Protein AF-A0A924R2Y6-F1 (afdb_monomer_lite)

pLDDT: mean 79.64, std 11.66, range [43.47, 94.12]

Structure (mmCIF, N/CA/C/O backbone):
data_AF-A0A924R2Y6-F1
#
_entry.id   AF-A0A924R2Y6-F1
#
loop_
_atom_site.group_PDB
_atom_site.id
_atom_site.type_symbol
_atom_site.label_atom_id
_atom_site.label_alt_id
_atom_site.label_comp_id
_atom_site.label_asym_id
_atom_site.label_entity_id
_atom_site.label_seq_id
_atom_site.pdbx_PDB_ins_code
_atom_site.Cartn_x
_atom_site.Cartn_y
_atom_site.Cartn_z
_atom_site.occupancy
_atom_site.B_iso_or_equiv
_atom_site.auth_seq_id
_atom_site.auth_comp_id
_atom_site.auth_asym_id
_atom_site.auth_atom_id
_atom_site.pdbx_PDB_model_num
ATOM 1 N N . MET A 1 1 ? -33.022 11.207 97.752 1.00 43.47 1 MET A N 1
ATOM 2 C CA . MET A 1 1 ? -32.346 11.084 96.438 1.00 43.47 1 MET A CA 1
ATOM 3 C C . MET A 1 1 ? -33.017 9.963 95.658 1.00 43.47 1 MET A C 1
ATOM 5 O O . MET A 1 1 ? -33.566 9.079 96.292 1.00 43.47 1 MET A O 1
ATOM 9 N N . VAL A 1 2 ? -32.933 10.002 94.328 1.00 44.88 2 VAL A N 1
ATOM 10 C CA . VAL A 1 2 ? -33.485 9.050 93.340 1.00 44.88 2 VAL A CA 1
ATOM 11 C C . VAL A 1 2 ? -34.836 9.473 92.759 1.00 44.88 2 VAL A C 1
ATOM 13 O O . VAL A 1 2 ? -35.902 9.000 93.131 1.00 44.88 2 VAL A O 1
ATOM 16 N N . GLY A 1 3 ? -34.751 10.376 91.785 1.00 50.66 3 GLY A N 1
ATOM 17 C CA . GLY A 1 3 ? -35.776 10.593 90.778 1.00 50.66 3 GLY A CA 1
ATOM 18 C C . GLY A 1 3 ? -35.193 10.341 89.387 1.00 50.66 3 GLY A C 1
ATOM 19 O O . GLY A 1 3 ? -34.009 10.573 89.158 1.00 50.66 3 GLY A O 1
ATOM 20 N N . ILE A 1 4 ? -36.079 9.948 88.468 1.00 53.94 4 ILE A N 1
ATOM 21 C CA . ILE A 1 4 ? -35.962 10.115 87.011 1.00 53.94 4 ILE A CA 1
ATOM 22 C C . ILE A 1 4 ? -35.043 9.105 86.299 1.00 53.94 4 ILE A C 1
ATOM 24 O O . ILE A 1 4 ? -33.856 9.346 86.106 1.00 53.94 4 ILE A O 1
ATOM 28 N N . ARG A 1 5 ? -35.617 7.999 85.788 1.00 54.28 5 ARG A N 1
ATOM 29 C CA . ARG A 1 5 ? -34.995 7.226 84.686 1.00 54.28 5 ARG A CA 1
ATOM 30 C C . ARG A 1 5 ? -35.925 6.347 83.831 1.00 54.28 5 ARG A C 1
ATOM 32 O O . ARG A 1 5 ? -35.430 5.475 83.130 1.00 54.28 5 ARG A O 1
ATOM 39 N N . HIS A 1 6 ? -37.246 6.563 83.819 1.00 55.38 6 HIS A N 1
ATOM 40 C CA . HIS A 1 6 ? -38.164 5.676 83.072 1.00 55.38 6 HIS A CA 1
ATOM 41 C C . HIS A 1 6 ? -38.641 6.206 81.697 1.00 55.38 6 HIS A C 1
ATOM 43 O O . HIS A 1 6 ? -39.367 5.508 80.994 1.00 55.38 6 HIS A O 1
ATOM 49 N N . TRP A 1 7 ? -38.274 7.426 81.282 1.00 50.88 7 TRP A N 1
ATOM 50 C CA . TRP A 1 7 ? -38.825 8.058 80.064 1.00 50.88 7 TRP A CA 1
ATOM 51 C C . TRP A 1 7 ? -38.076 7.739 78.753 1.00 50.88 7 TRP A C 1
ATOM 53 O O . TRP A 1 7 ? -38.607 7.994 77.672 1.00 50.88 7 TRP A O 1
ATOM 63 N N . SER A 1 8 ? -36.880 7.137 78.803 1.00 61.09 8 SER A N 1
ATOM 64 C CA . SER A 1 8 ? -36.081 6.865 77.589 1.00 61.09 8 SER A CA 1
ATOM 65 C C . SER A 1 8 ? -36.663 5.774 76.681 1.00 61.09 8 SER A C 1
ATOM 67 O O . SER A 1 8 ? -36.486 5.831 75.463 1.00 61.09 8 SER A O 1
ATOM 69 N N . SER A 1 9 ? -37.383 4.798 77.235 1.00 59.91 9 SER A N 1
ATOM 70 C CA . SER A 1 9 ? -37.824 3.608 76.493 1.00 59.91 9 SER A CA 1
ATOM 71 C C . SER A 1 9 ? -38.923 3.926 75.476 1.00 59.91 9 SER A C 1
ATOM 73 O O . SER A 1 9 ? -38.880 3.463 74.338 1.00 59.91 9 SER A O 1
ATOM 75 N N . ALA A 1 10 ? -39.880 4.780 75.846 1.00 63.06 10 ALA A N 1
ATOM 76 C CA . ALA A 1 10 ? -41.007 5.126 74.981 1.00 63.06 10 ALA A CA 1
ATOM 77 C C . ALA A 1 10 ? -40.572 5.948 73.754 1.00 63.06 10 ALA A C 1
ATOM 79 O O . ALA A 1 10 ? -41.072 5.742 72.646 1.00 63.06 10 ALA A O 1
ATOM 80 N N . VAL A 1 11 ? -39.600 6.850 73.925 1.00 72.94 11 VAL A N 1
ATOM 81 C CA . VAL A 1 11 ? -39.064 7.679 72.832 1.00 72.94 11 VAL A CA 1
ATOM 82 C C . VAL A 1 11 ? -38.223 6.843 71.867 1.00 72.94 11 VAL A C 1
ATOM 84 O O . VAL A 1 11 ? -38.345 7.013 70.651 1.00 72.94 11 VAL A O 1
ATOM 87 N N . ALA A 1 12 ? -37.414 5.916 72.389 1.00 72.44 12 ALA A N 1
ATOM 88 C CA . ALA A 1 12 ? -36.623 4.997 71.577 1.00 72.44 12 ALA A CA 1
ATOM 89 C C . ALA A 1 12 ? -37.523 4.101 70.709 1.00 72.44 12 ALA A C 1
ATOM 91 O O . ALA A 1 12 ? -37.349 4.057 69.493 1.00 72.44 12 ALA A O 1
ATOM 92 N N . ILE A 1 13 ? -38.559 3.493 71.298 1.00 70.62 13 ILE A N 1
ATOM 93 C CA . ILE A 1 13 ? -39.517 2.636 70.580 1.00 70.62 13 ILE A CA 1
ATOM 94 C C . ILE A 1 13 ? -40.246 3.418 69.475 1.00 70.62 13 ILE A C 1
ATOM 96 O O . ILE A 1 13 ? -40.354 2.951 68.340 1.00 70.62 13 ILE A O 1
ATOM 100 N N . ARG A 1 14 ? -40.690 4.649 69.763 1.00 79.00 14 ARG A N 1
ATOM 101 C CA . ARG A 1 14 ? -41.403 5.494 68.789 1.00 79.00 14 ARG A CA 1
ATOM 102 C C . ARG A 1 14 ? -40.519 5.947 67.623 1.00 79.00 14 ARG A C 1
ATOM 104 O O . ARG A 1 14 ? -41.043 6.220 66.545 1.00 79.00 14 ARG A O 1
ATOM 111 N N . ARG A 1 15 ? -39.199 6.054 67.819 1.00 81.38 15 ARG A N 1
ATOM 112 C CA . ARG A 1 15 ? -38.238 6.323 66.732 1.00 81.38 15 ARG A CA 1
ATOM 113 C C . ARG A 1 15 ? -38.029 5.094 65.856 1.00 81.38 15 ARG A C 1
ATOM 115 O O . ARG A 1 15 ? -38.046 5.232 64.637 1.00 81.38 15 ARG A O 1
ATOM 122 N N . THR A 1 16 ? -37.884 3.915 66.455 1.00 75.19 16 THR A N 1
ATOM 123 C CA . THR A 1 16 ? -37.682 2.663 65.712 1.00 75.19 16 THR A CA 1
ATOM 124 C C . THR A 1 16 ? -38.907 2.301 64.875 1.00 75.19 16 THR A C 1
ATOM 126 O O . THR A 1 16 ? -38.767 1.936 63.714 1.00 75.19 16 THR A O 1
ATOM 129 N N . LEU A 1 17 ? -40.115 2.488 65.415 1.00 80.56 17 LEU A N 1
ATOM 130 C CA . LEU A 1 17 ? -41.357 2.261 64.670 1.00 80.56 17 LEU A CA 1
ATOM 131 C C . LEU A 1 17 ? -41.504 3.207 63.479 1.00 80.56 17 LEU A C 1
ATOM 133 O O . LEU A 1 17 ? -41.865 2.756 62.398 1.00 80.56 17 LEU A O 1
ATOM 137 N N . ARG A 1 18 ? -41.181 4.496 63.655 1.00 82.31 18 ARG A N 1
ATOM 138 C CA . ARG A 1 18 ? -41.204 5.466 62.551 1.00 82.31 18 ARG A CA 1
ATOM 139 C C . ARG A 1 18 ? -40.228 5.077 61.446 1.00 82.31 18 ARG A C 1
ATOM 141 O O . ARG A 1 18 ? -40.637 4.956 60.303 1.00 82.31 18 ARG A O 1
ATOM 148 N N . ARG A 1 19 ? -38.984 4.755 61.814 1.00 79.69 19 ARG A N 1
ATOM 149 C CA . ARG A 1 19 ? -37.959 4.296 60.868 1.00 79.69 19 ARG A CA 1
ATOM 150 C C . ARG A 1 19 ? -38.393 3.032 60.114 1.00 79.69 19 ARG A C 1
ATOM 152 O O . ARG A 1 19 ? -38.198 2.947 58.910 1.00 79.69 19 ARG A O 1
ATOM 159 N N . ASN A 1 20 ? -39.010 2.070 60.801 1.00 77.00 20 ASN A N 1
ATOM 160 C CA . ASN A 1 20 ? -39.521 0.858 60.159 1.00 77.00 20 ASN A CA 1
ATOM 161 C C . ASN A 1 20 ? -40.708 1.150 59.230 1.00 77.00 20 ASN A C 1
ATOM 163 O O . ASN A 1 20 ? -40.810 0.538 58.171 1.00 77.00 20 ASN A O 1
ATOM 167 N N . GLN A 1 21 ? -41.587 2.088 59.590 1.00 80.62 21 GLN A N 1
ATOM 168 C CA . GLN A 1 21 ? -42.665 2.522 58.702 1.00 80.62 21 GLN A CA 1
ATOM 169 C C . GLN A 1 21 ? -42.126 3.223 57.460 1.00 80.62 21 GLN A C 1
ATOM 171 O O . GLN A 1 21 ? -42.615 2.938 56.375 1.00 80.62 21 GLN A O 1
ATOM 176 N N . ASP A 1 22 ? -41.095 4.055 57.590 1.00 79.00 22 ASP A N 1
ATOM 177 C CA . ASP A 1 22 ? -40.460 4.711 56.445 1.00 79.00 22 ASP A CA 1
ATOM 178 C C . ASP A 1 22 ? -39.856 3.678 55.480 1.00 79.00 22 ASP A C 1
ATOM 180 O O . ASP A 1 22 ? -40.083 3.758 54.276 1.00 79.00 22 ASP A O 1
ATOM 184 N N . ILE A 1 23 ? -39.196 2.638 56.006 1.00 73.12 23 ILE A N 1
ATOM 185 C CA . ILE A 1 23 ? -38.656 1.529 55.200 1.00 73.12 23 ILE A CA 1
ATOM 186 C C . ILE A 1 23 ? -39.777 0.768 54.481 1.00 73.12 23 ILE A C 1
ATOM 188 O O . ILE A 1 23 ? -39.679 0.492 53.287 1.00 73.12 23 ILE A O 1
ATOM 192 N N . LEU A 1 24 ? -40.866 0.439 55.177 1.00 75.44 24 LEU A N 1
ATOM 193 C CA 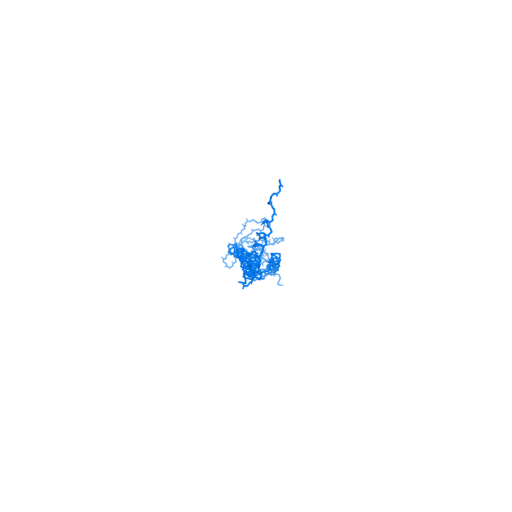. LEU A 1 24 ? -41.999 -0.267 54.571 1.00 75.44 24 LEU A CA 1
ATOM 194 C C . LEU A 1 24 ? -42.738 0.597 53.549 1.00 75.44 24 LEU A C 1
ATOM 196 O O . LEU A 1 24 ? -43.223 0.075 52.546 1.00 75.44 24 LEU A O 1
ATOM 200 N N . LEU A 1 25 ? -42.819 1.906 53.786 1.00 74.81 25 LEU A N 1
ATOM 201 C CA . LEU A 1 25 ? -43.373 2.856 52.835 1.00 74.81 25 LEU A CA 1
ATOM 202 C C . LEU A 1 25 ? -42.478 2.970 51.607 1.00 74.81 25 LEU A C 1
ATOM 204 O O . LEU A 1 25 ? -43.026 2.993 50.516 1.00 74.81 25 LEU A O 1
ATOM 208 N N . ASP A 1 26 ? -41.154 2.974 51.747 1.00 73.44 26 ASP A N 1
ATOM 209 C CA . ASP A 1 26 ? -40.217 3.009 50.618 1.00 73.44 26 ASP A CA 1
ATOM 210 C C . ASP A 1 26 ? -40.238 1.711 49.794 1.00 73.44 26 ASP A C 1
ATOM 212 O O . ASP A 1 26 ? -40.249 1.769 48.562 1.00 73.44 26 ASP A O 1
ATOM 216 N N . VAL A 1 27 ? -40.362 0.551 50.449 1.00 71.06 27 VAL A N 1
ATOM 217 C CA . VAL A 1 27 ? -40.569 -0.749 49.782 1.00 71.06 27 VAL A CA 1
ATOM 218 C C . VAL A 1 27 ? -41.935 -0.798 49.086 1.00 71.06 27 VAL A C 1
ATOM 220 O O . VAL A 1 27 ? -42.019 -1.201 47.927 1.00 71.06 27 VAL A O 1
ATOM 223 N N . ARG A 1 28 ? -43.009 -0.323 49.736 1.00 76.62 28 ARG A N 1
ATOM 224 C CA . ARG A 1 28 ? -44.358 -0.230 49.140 1.00 76.62 28 ARG A CA 1
ATOM 225 C C . ARG A 1 28 ? -44.424 0.782 47.994 1.00 76.62 28 ARG A C 1
ATOM 227 O O . ARG A 1 28 ? -45.213 0.598 47.074 1.00 76.62 28 ARG A O 1
ATOM 234 N N . ARG A 1 29 ? -43.604 1.834 48.033 1.00 77.44 29 ARG A N 1
ATOM 235 C CA . ARG A 1 29 ? -43.467 2.836 46.963 1.00 77.44 29 ARG A CA 1
ATOM 236 C C . ARG A 1 29 ? -42.558 2.354 45.826 1.00 77.44 29 ARG A C 1
ATOM 238 O O . ARG A 1 29 ? -42.350 3.101 44.879 1.00 77.44 29 ARG A O 1
ATOM 245 N N . GLY A 1 30 ? -42.015 1.135 45.920 1.00 68.44 30 GLY A N 1
ATOM 246 C CA . GLY A 1 30 ? -41.171 0.522 44.894 1.00 68.44 30 GLY A CA 1
ATOM 247 C C . GLY A 1 30 ? -39.805 1.184 44.712 1.00 68.44 30 GLY A C 1
ATOM 248 O O . GLY A 1 30 ? -39.106 0.826 43.770 1.00 68.44 30 GLY A O 1
ATOM 249 N N . ARG A 1 31 ? -39.411 2.112 45.602 1.00 71.56 31 ARG A N 1
ATOM 250 C CA . ARG A 1 31 ? -38.226 2.976 45.450 1.00 71.56 31 ARG A CA 1
ATOM 251 C C . ARG A 1 31 ? -36.944 2.173 45.215 1.00 71.56 31 ARG A C 1
ATOM 253 O O . ARG A 1 31 ? -36.168 2.507 44.334 1.00 71.56 31 ARG A O 1
ATOM 260 N N . THR A 1 32 ? -36.780 1.054 45.917 1.00 67.31 32 THR A N 1
ATOM 261 C CA . THR A 1 32 ? -35.605 0.184 45.773 1.00 67.31 32 THR A CA 1
ATOM 262 C C . THR A 1 32 ? -35.496 -0.463 44.390 1.00 67.31 32 THR A C 1
ATOM 264 O O . THR A 1 32 ? -34.392 -0.658 43.888 1.00 67.31 32 THR A O 1
ATOM 267 N N . ASN A 1 33 ? -36.619 -0.782 43.741 1.00 71.38 33 ASN A N 1
ATOM 268 C CA . ASN A 1 33 ? -36.620 -1.379 42.405 1.00 71.38 33 ASN A CA 1
ATOM 269 C C . ASN A 1 33 ? -36.301 -0.319 41.336 1.00 71.38 33 ASN A C 1
ATOM 271 O O . ASN A 1 33 ? -35.532 -0.580 40.414 1.00 71.38 33 ASN A O 1
ATOM 275 N N . THR A 1 34 ? -36.815 0.904 41.508 1.00 74.44 34 THR A N 1
ATOM 276 C CA . THR A 1 34 ? -36.515 2.044 40.631 1.00 74.44 34 THR A CA 1
ATOM 277 C C . THR A 1 34 ? -35.047 2.454 40.699 1.00 74.44 34 THR A C 1
ATOM 279 O O . THR A 1 34 ? -34.448 2.662 39.649 1.00 74.44 34 THR A O 1
ATOM 282 N N . ASP A 1 35 ? -34.454 2.492 41.898 1.00 78.88 35 ASP A N 1
ATOM 283 C CA . ASP A 1 35 ? -33.032 2.817 42.093 1.00 78.88 35 ASP A CA 1
ATOM 284 C C . ASP A 1 35 ? -32.125 1.756 41.451 1.00 78.88 35 ASP A C 1
ATOM 286 O O . ASP A 1 35 ? -31.114 2.057 40.820 1.00 78.88 35 ASP A O 1
ATOM 290 N N . THR A 1 36 ? -32.507 0.481 41.559 1.00 81.31 36 THR A N 1
ATOM 291 C CA . THR A 1 36 ? -31.738 -0.604 40.939 1.00 81.31 36 THR A CA 1
ATOM 292 C C . THR A 1 36 ? -31.822 -0.529 39.412 1.00 81.31 36 THR A C 1
ATOM 294 O O . THR A 1 36 ? -30.818 -0.720 38.727 1.00 81.31 36 THR A O 1
ATOM 297 N N . GLN A 1 37 ? -32.998 -0.213 38.859 1.00 84.50 37 GLN A N 1
ATOM 298 C CA . GLN A 1 37 ? -33.164 -0.028 37.417 1.00 84.50 37 GLN A CA 1
ATOM 299 C C . GLN A 1 37 ? -32.466 1.226 36.890 1.00 84.50 37 GLN A C 1
ATOM 301 O O . GLN A 1 37 ? -31.878 1.161 35.812 1.00 84.50 37 GLN A O 1
ATOM 306 N N . SER A 1 38 ? -32.483 2.341 37.626 1.00 84.31 38 SER A N 1
ATOM 307 C CA . SER A 1 38 ? -31.767 3.553 37.217 1.00 84.31 38 SER A CA 1
ATOM 308 C C . SER A 1 38 ? -30.267 3.290 37.150 1.00 84.31 38 SER A C 1
ATOM 310 O O . SER A 1 38 ? -29.662 3.556 36.121 1.00 84.31 38 SER A O 1
ATOM 312 N N . ILE A 1 39 ? -29.697 2.623 38.159 1.00 86.12 39 ILE A N 1
ATOM 313 C CA . ILE A 1 39 ? -28.275 2.249 38.170 1.00 86.12 39 ILE A CA 1
ATOM 314 C C . ILE A 1 39 ? -27.927 1.336 36.983 1.00 86.12 39 ILE A C 1
ATOM 316 O O . ILE A 1 39 ? -26.894 1.521 36.342 1.00 86.12 39 ILE A O 1
ATOM 320 N N . GLN A 1 40 ? -28.780 0.359 36.658 1.00 89.50 40 GLN A N 1
ATOM 321 C CA . GLN A 1 40 ? -28.578 -0.515 35.494 1.00 89.50 40 GLN A CA 1
ATOM 322 C C . GLN A 1 40 ? -28.652 0.254 34.168 1.00 89.50 40 GLN A C 1
ATOM 324 O O . GLN A 1 40 ? -27.862 -0.011 33.260 1.00 89.50 40 GLN A O 1
ATOM 329 N N . ASN A 1 41 ? -29.578 1.206 34.051 1.00 91.75 41 ASN A N 1
ATOM 330 C CA . ASN A 1 41 ? -29.721 2.046 32.865 1.00 91.75 41 ASN A CA 1
ATOM 331 C C . ASN A 1 41 ? -28.527 2.994 32.705 1.00 91.75 41 ASN A C 1
ATOM 333 O O . ASN A 1 41 ? -2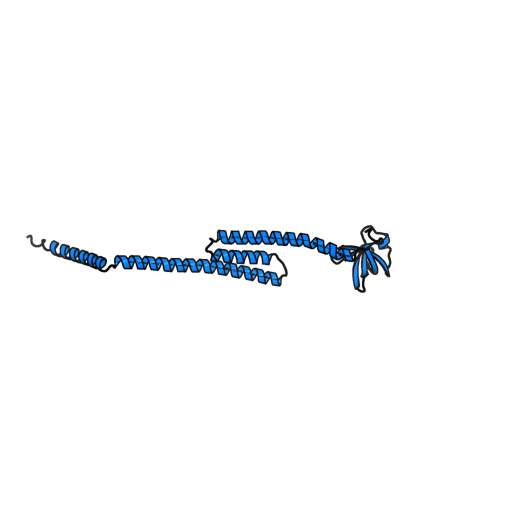8.004 3.112 31.599 1.00 91.75 41 ASN A O 1
ATOM 337 N N . ASP A 1 42 ? -28.051 3.583 33.801 1.00 91.69 42 ASP A N 1
ATOM 338 C CA . ASP A 1 42 ? -26.880 4.461 33.829 1.00 91.69 42 ASP A CA 1
ATOM 339 C C . ASP A 1 42 ? -25.609 3.691 33.451 1.00 91.69 42 ASP A C 1
ATOM 341 O O . ASP A 1 42 ? -24.822 4.147 32.622 1.00 91.69 42 ASP A O 1
ATOM 345 N N . LEU A 1 43 ? -25.436 2.477 33.990 1.00 91.69 43 LEU A N 1
ATOM 346 C CA . LEU A 1 43 ? -24.343 1.576 33.618 1.00 91.69 43 LEU A CA 1
ATOM 347 C C . LEU A 1 43 ? -24.403 1.206 32.138 1.00 91.69 43 LEU A C 1
ATOM 349 O O . LEU A 1 43 ? -23.395 1.322 31.450 1.00 91.69 43 LEU A O 1
ATOM 353 N N . LYS A 1 44 ? -25.566 0.791 31.621 1.00 88.69 44 LYS A N 1
ATOM 354 C CA . LYS A 1 44 ? -25.719 0.443 30.201 1.00 88.69 44 LYS A CA 1
ATOM 355 C C . LYS A 1 44 ? -25.463 1.628 29.277 1.00 88.69 44 LYS A C 1
ATOM 357 O O . LYS A 1 44 ? -24.797 1.439 28.260 1.00 88.69 44 LYS A O 1
ATOM 362 N N . MET A 1 45 ? -25.974 2.816 29.606 1.00 89.50 45 MET A N 1
ATOM 363 C CA . MET A 1 45 ? -25.745 4.031 28.816 1.00 89.50 45 MET A CA 1
ATOM 364 C C . MET A 1 45 ? -24.272 4.432 28.834 1.00 89.50 45 MET A C 1
ATOM 366 O O . MET A 1 45 ? -23.711 4.688 27.773 1.00 89.50 45 MET A O 1
ATOM 370 N N . ASN A 1 46 ? -23.628 4.410 30.003 1.00 94.12 46 ASN A N 1
ATOM 371 C CA . ASN A 1 46 ? -22.209 4.731 30.124 1.00 94.12 46 ASN A CA 1
ATOM 372 C C . ASN A 1 46 ? -21.329 3.697 29.400 1.00 94.12 46 ASN A C 1
ATOM 374 O O . ASN A 1 46 ? -20.481 4.073 28.599 1.00 94.12 46 ASN A O 1
ATOM 378 N N . LEU A 1 47 ? -21.556 2.392 29.607 1.00 90.81 47 LEU A N 1
ATOM 379 C CA . LEU A 1 47 ? -20.805 1.349 28.899 1.00 90.81 47 LEU A CA 1
ATOM 380 C C . LEU A 1 47 ? -21.028 1.416 27.387 1.00 90.81 47 LEU A C 1
ATOM 382 O O . LEU A 1 47 ? -20.061 1.306 26.645 1.00 90.81 47 LEU A O 1
ATOM 386 N N . SER A 1 48 ? -22.267 1.619 26.926 1.00 90.44 48 SER A N 1
ATOM 387 C CA . SER A 1 48 ? -22.538 1.746 25.488 1.00 90.44 48 SER A CA 1
ATOM 388 C C . SER A 1 48 ? -21.846 2.974 24.910 1.00 90.44 48 SER A C 1
ATOM 390 O O . SER A 1 48 ? -21.205 2.855 23.878 1.00 90.44 48 SER A O 1
ATOM 392 N N . GLY A 1 49 ? -21.907 4.127 25.584 1.00 89.12 49 GLY A N 1
ATOM 393 C CA . GLY A 1 49 ? -21.201 5.333 25.149 1.00 89.12 49 GLY A CA 1
ATOM 394 C C . GLY A 1 49 ? -19.697 5.098 25.023 1.00 89.12 49 GLY A C 1
ATOM 395 O O . GLY A 1 49 ? -19.128 5.334 23.963 1.00 89.12 49 GLY A O 1
ATOM 396 N N . ARG A 1 50 ? -19.078 4.520 26.057 1.00 89.44 50 ARG A N 1
ATOM 397 C CA . ARG A 1 50 ? -17.638 4.231 26.064 1.00 89.44 50 ARG A CA 1
ATOM 398 C C . ARG A 1 50 ? -17.219 3.221 24.995 1.00 89.44 50 ARG A C 1
ATOM 400 O O . ARG A 1 50 ? -16.224 3.443 24.319 1.00 89.44 50 ARG A O 1
ATOM 407 N N . ILE A 1 51 ? -17.979 2.140 24.810 1.00 86.88 51 ILE A N 1
ATOM 408 C CA . ILE A 1 51 ? -17.680 1.119 23.792 1.00 86.88 51 ILE A CA 1
ATOM 409 C C . ILE A 1 51 ? -17.843 1.698 22.381 1.00 86.88 51 ILE A C 1
ATOM 411 O O . ILE A 1 51 ? -17.017 1.441 21.508 1.00 86.88 51 ILE A O 1
ATOM 415 N N . LEU A 1 52 ? -18.892 2.492 22.148 1.00 85.31 52 LEU A N 1
ATOM 416 C CA . LEU A 1 52 ? -19.125 3.127 20.851 1.00 85.31 52 LEU A CA 1
ATOM 417 C C . LEU A 1 52 ? -18.055 4.178 20.532 1.00 85.31 52 LEU A C 1
ATOM 419 O O . LEU A 1 52 ? -17.638 4.277 19.381 1.00 85.31 52 LEU A O 1
ATOM 423 N N . GLU A 1 53 ? -17.586 4.930 21.531 1.00 87.56 53 GLU A N 1
ATOM 424 C CA . GLU A 1 53 ? -16.463 5.858 21.376 1.00 87.56 53 GLU A CA 1
ATOM 425 C C . GLU A 1 53 ? -15.163 5.128 21.024 1.00 87.56 53 GLU A C 1
ATOM 427 O O . GLU A 1 53 ? -14.507 5.522 20.061 1.00 87.56 53 GLU A O 1
ATOM 432 N N . GLU A 1 54 ? -14.811 4.053 21.737 1.00 84.94 54 GLU A N 1
ATOM 433 C CA . GLU A 1 54 ? -13.596 3.267 21.463 1.00 84.94 54 GLU A CA 1
ATOM 434 C C . GLU A 1 54 ? -13.603 2.682 20.042 1.00 84.94 54 GLU A C 1
ATOM 436 O O . GLU A 1 54 ? -12.655 2.888 19.283 1.00 84.94 54 GLU A O 1
ATOM 441 N N . ILE A 1 55 ? -14.709 2.049 19.631 1.00 85.12 55 ILE A N 1
ATOM 442 C CA . ILE A 1 55 ? -14.858 1.501 18.272 1.00 85.12 55 ILE A CA 1
ATOM 443 C C . ILE A 1 55 ? -14.738 2.608 17.216 1.00 85.12 55 ILE A C 1
ATOM 445 O O . ILE A 1 55 ? -14.100 2.423 16.176 1.00 85.12 55 ILE A O 1
ATOM 449 N N . MET A 1 56 ? -15.354 3.766 17.471 1.00 84.56 56 MET A N 1
ATOM 450 C CA . MET A 1 56 ? -15.346 4.883 16.533 1.00 84.56 56 MET A CA 1
ATOM 451 C C . MET A 1 56 ? -13.954 5.511 16.396 1.00 84.56 56 MET A C 1
ATOM 453 O O . MET A 1 56 ? -13.564 5.845 15.279 1.00 84.56 56 MET A O 1
ATOM 457 N N . GLN A 1 57 ? -13.182 5.631 17.479 1.00 88.50 57 GLN A N 1
ATOM 458 C CA . GLN A 1 57 ? -11.802 6.125 17.423 1.00 88.50 57 GLN A CA 1
ATOM 459 C C . GLN A 1 57 ? -10.896 5.182 16.620 1.00 88.50 57 GLN A C 1
ATOM 461 O O . GLN A 1 57 ? -10.236 5.631 15.681 1.00 88.50 57 GLN A O 1
ATOM 466 N N . ASP A 1 58 ? -10.919 3.882 16.922 1.00 86.44 58 ASP A N 1
ATOM 467 C CA . ASP A 1 58 ? -10.087 2.887 16.234 1.00 86.44 58 ASP A CA 1
ATOM 468 C C . ASP A 1 58 ? -10.394 2.843 14.729 1.00 86.44 58 ASP A C 1
ATOM 470 O O . ASP A 1 58 ? -9.489 2.906 13.891 1.00 86.44 58 ASP A O 1
ATOM 474 N N . TYR A 1 59 ? -11.682 2.805 14.365 1.00 89.56 59 TYR A N 1
ATOM 475 C CA . TYR A 1 59 ? -12.122 2.827 12.968 1.00 89.56 59 TYR A CA 1
ATOM 476 C C . TYR A 1 59 ? -11.629 4.074 12.220 1.00 89.56 59 TYR A C 1
ATOM 478 O O . TYR A 1 59 ? -11.135 3.968 11.091 1.00 89.56 59 TYR A O 1
ATOM 486 N N . LEU A 1 60 ? -11.753 5.258 12.832 1.00 89.56 60 LEU A N 1
ATOM 487 C CA . LEU A 1 60 ? -11.343 6.519 12.214 1.00 89.56 60 LEU A CA 1
ATOM 488 C C . LEU A 1 60 ? -9.829 6.580 12.002 1.00 89.56 60 LEU A C 1
ATOM 490 O O . LEU A 1 60 ? -9.388 7.043 10.946 1.00 89.56 60 LEU A O 1
ATOM 494 N N . VAL A 1 61 ? -9.040 6.085 12.960 1.00 91.00 61 VAL A N 1
ATOM 495 C CA . VAL A 1 61 ? -7.576 6.022 12.850 1.00 91.00 61 VAL A CA 1
ATOM 496 C C . VAL A 1 61 ? -7.166 5.126 11.686 1.00 91.00 61 VAL A C 1
ATOM 498 O O . VAL A 1 61 ? -6.424 5.568 10.806 1.00 91.00 61 VAL A O 1
ATOM 501 N N . TRP A 1 62 ? -7.691 3.901 11.630 1.00 89.81 62 TRP A N 1
ATOM 502 C CA . TRP A 1 62 ? -7.364 2.953 10.564 1.00 89.81 62 TRP A CA 1
ATOM 503 C C . TRP A 1 62 ? -7.811 3.438 9.184 1.00 89.81 62 TRP A C 1
ATOM 505 O O . TRP A 1 62 ? -7.054 3.336 8.218 1.00 89.81 62 TRP A O 1
ATOM 515 N N . THR A 1 63 ? -9.004 4.027 9.090 1.00 87.69 63 THR A N 1
ATOM 516 C CA . THR A 1 63 ? -9.530 4.569 7.829 1.00 87.69 63 THR A CA 1
ATOM 517 C C . THR A 1 63 ? -8.689 5.745 7.336 1.00 87.69 63 THR A C 1
ATOM 519 O O . THR A 1 63 ? -8.305 5.787 6.167 1.00 87.69 63 THR A O 1
ATOM 522 N N . SER A 1 64 ? -8.348 6.678 8.231 1.00 91.06 64 SER A N 1
ATOM 523 C CA . SER A 1 64 ? -7.518 7.842 7.896 1.00 91.06 64 SER A CA 1
ATOM 524 C C . SER A 1 64 ? -6.114 7.423 7.466 1.00 91.06 64 SER A C 1
ATOM 526 O O . SER A 1 64 ? -5.604 7.924 6.465 1.00 91.06 64 SER A O 1
ATOM 528 N N . LEU A 1 65 ? -5.513 6.463 8.177 1.00 91.88 65 LEU A N 1
ATOM 529 C CA . LEU A 1 65 ? -4.214 5.894 7.827 1.00 91.88 65 LEU A CA 1
ATOM 530 C C . LEU A 1 65 ? -4.255 5.206 6.455 1.00 91.88 65 LEU A C 1
ATOM 532 O O . LEU A 1 65 ? -3.367 5.430 5.633 1.00 91.88 65 LEU A O 1
ATOM 536 N N . GLY A 1 66 ? -5.301 4.420 6.185 1.00 89.44 66 GLY A N 1
ATOM 537 C CA . GLY A 1 66 ? -5.500 3.747 4.904 1.00 89.44 66 GLY A CA 1
ATOM 538 C C . GLY A 1 66 ? -5.572 4.723 3.732 1.00 89.44 66 GLY A C 1
ATOM 539 O O . GLY A 1 66 ? -4.820 4.580 2.767 1.00 89.44 66 GLY A O 1
ATOM 540 N N . PHE A 1 67 ? -6.407 5.761 3.832 1.00 89.56 67 PHE A N 1
ATOM 541 C CA . PHE A 1 67 ? -6.501 6.786 2.788 1.00 89.56 67 PHE A CA 1
ATOM 542 C C . PHE A 1 67 ? -5.217 7.602 2.636 1.00 89.56 67 PHE A C 1
ATOM 544 O O . PHE A 1 67 ? -4.813 7.870 1.507 1.00 89.56 67 PHE A O 1
ATOM 551 N N . ALA A 1 68 ? -4.551 7.965 3.735 1.00 89.62 68 ALA A N 1
ATOM 552 C CA . ALA A 1 68 ? -3.282 8.684 3.672 1.00 89.62 68 ALA A CA 1
ATOM 553 C C . ALA A 1 68 ? -2.222 7.883 2.899 1.00 89.62 68 ALA A C 1
ATOM 555 O O . ALA A 1 68 ? -1.573 8.430 2.010 1.00 89.62 68 ALA A O 1
ATOM 556 N N . LEU A 1 69 ? -2.096 6.581 3.175 1.00 87.50 69 LEU A N 1
ATOM 557 C CA . LEU A 1 69 ? -1.166 5.696 2.470 1.00 87.50 69 LEU A CA 1
ATOM 558 C C . LEU A 1 69 ? -1.497 5.571 0.979 1.00 87.50 69 LEU A C 1
ATOM 560 O O . LEU A 1 69 ? -0.592 5.632 0.151 1.00 87.50 69 LEU A O 1
ATOM 564 N N . VAL A 1 70 ? -2.783 5.461 0.631 1.00 83.56 70 VAL A N 1
ATOM 565 C CA . VAL A 1 70 ? -3.230 5.425 -0.771 1.00 83.56 70 VAL A CA 1
ATOM 566 C C . VAL A 1 70 ? -2.918 6.739 -1.490 1.00 83.56 70 VAL A C 1
ATOM 568 O O . VAL A 1 70 ? -2.422 6.713 -2.610 1.00 83.56 70 VAL A O 1
ATOM 571 N N . ILE A 1 71 ? -3.162 7.893 -0.865 1.00 85.38 71 ILE A N 1
ATOM 572 C CA . ILE A 1 71 ? -2.865 9.200 -1.472 1.00 85.38 71 ILE A CA 1
ATOM 573 C C . ILE A 1 71 ? -1.358 9.364 -1.690 1.00 85.38 71 ILE A C 1
ATOM 575 O O . ILE A 1 71 ? -0.947 9.766 -2.777 1.00 85.38 71 ILE A O 1
ATOM 579 N N . ILE A 1 72 ? -0.543 9.031 -0.683 1.00 86.12 72 ILE A N 1
ATOM 580 C CA . ILE A 1 72 ? 0.922 9.101 -0.786 1.00 86.12 72 ILE A CA 1
ATOM 581 C C . ILE A 1 72 ? 1.406 8.221 -1.939 1.00 86.12 72 ILE A C 1
ATOM 583 O O . ILE A 1 72 ? 2.224 8.669 -2.738 1.00 86.12 72 ILE A O 1
ATOM 587 N N . GLU A 1 73 ? 0.851 7.017 -2.074 1.00 85.38 73 GLU A N 1
ATOM 588 C CA . GLU A 1 73 ? 1.183 6.123 -3.178 1.00 85.38 73 GLU A CA 1
ATOM 589 C C . GLU A 1 73 ? 0.880 6.732 -4.550 1.00 85.38 73 GLU A C 1
ATOM 591 O O . GLU A 1 73 ? 1.708 6.684 -5.460 1.00 85.38 73 GLU A O 1
ATOM 596 N N . LEU A 1 74 ? -0.308 7.321 -4.711 1.00 81.19 74 LEU A N 1
ATOM 597 C CA . LEU A 1 74 ? -0.716 7.930 -5.977 1.00 81.19 74 LEU A CA 1
ATOM 598 C C . LEU A 1 74 ? 0.195 9.103 -6.370 1.00 81.19 74 LEU A C 1
ATOM 600 O O . LEU A 1 74 ? 0.332 9.393 -7.557 1.00 81.19 74 LEU A O 1
ATOM 604 N N . MET A 1 75 ? 0.843 9.753 -5.398 1.00 84.25 75 MET A N 1
ATOM 605 C CA . MET A 1 75 ? 1.837 10.798 -5.649 1.00 84.25 75 MET A CA 1
ATOM 606 C C . MET A 1 75 ? 3.213 10.239 -6.036 1.00 84.25 75 MET A C 1
ATOM 608 O O . MET A 1 75 ? 3.924 10.882 -6.808 1.00 84.25 75 MET A O 1
ATOM 612 N N . THR A 1 76 ? 3.610 9.076 -5.509 1.00 77.44 76 THR A N 1
ATOM 613 C CA . THR A 1 76 ? 4.931 8.471 -5.760 1.00 77.44 76 THR A CA 1
ATOM 614 C C . THR A 1 76 ? 4.952 7.502 -6.942 1.00 77.44 76 THR A C 1
ATOM 616 O O . THR A 1 76 ? 6.025 7.236 -7.482 1.00 77.44 76 THR A O 1
ATOM 619 N N . GLY A 1 77 ? 3.794 6.980 -7.361 1.00 70.44 77 GLY A N 1
ATOM 620 C CA . GLY A 1 77 ? 3.675 6.016 -8.459 1.00 70.44 77 GLY A CA 1
ATOM 621 C C . GLY A 1 77 ? 4.209 4.619 -8.120 1.00 70.44 77 GLY A C 1
ATOM 622 O O . GLY A 1 77 ? 4.535 3.847 -9.022 1.00 70.44 77 GLY A O 1
ATOM 623 N N . THR A 1 78 ? 4.343 4.297 -6.832 1.00 73.75 78 THR A N 1
ATOM 624 C CA . THR A 1 78 ? 4.755 2.969 -6.349 1.00 73.75 78 THR A CA 1
ATOM 625 C C . THR A 1 78 ? 3.535 2.056 -6.117 1.00 73.75 78 THR A C 1
ATOM 627 O O . THR A 1 78 ? 2.409 2.486 -6.341 1.00 73.75 78 THR A O 1
ATOM 630 N N . PHE A 1 79 ? 3.732 0.776 -5.753 1.00 77.06 79 PHE A N 1
ATOM 631 C CA . PHE A 1 79 ? 2.634 -0.182 -5.457 1.00 77.06 79 PHE A CA 1
ATOM 632 C C . PHE A 1 79 ? 2.689 -0.813 -4.046 1.00 77.06 79 PHE A C 1
ATOM 634 O O . PHE A 1 79 ? 1.860 -1.656 -3.695 1.00 77.06 79 PHE A O 1
ATOM 641 N N . TYR A 1 80 ? 3.668 -0.425 -3.225 1.00 76.56 80 TYR A N 1
ATOM 642 C CA . TYR A 1 80 ? 3.879 -0.980 -1.886 1.00 76.56 80 TYR A CA 1
ATOM 643 C C . TYR A 1 80 ? 2.994 -0.337 -0.811 1.00 76.56 80 TYR A C 1
ATOM 645 O O . TYR A 1 80 ? 2.512 -1.035 0.082 1.00 76.56 80 TYR A O 1
ATOM 653 N N . LEU A 1 81 ? 2.757 0.975 -0.878 1.00 79.00 81 LEU A N 1
ATOM 654 C CA . LEU A 1 81 ? 1.947 1.678 0.119 1.00 79.00 81 LEU A CA 1
ATOM 655 C C . LEU A 1 81 ? 0.453 1.430 -0.100 1.00 79.00 81 LEU A C 1
ATOM 657 O O . LEU A 1 81 ? -0.296 1.402 0.878 1.00 79.00 81 LEU A O 1
ATOM 661 N N . LEU A 1 82 ? 0.025 1.152 -1.339 1.00 80.88 82 LEU A N 1
ATOM 662 C CA . LEU A 1 82 ? -1.358 0.769 -1.643 1.00 80.88 82 LEU A CA 1
ATOM 663 C C . LEU A 1 82 ? -1.775 -0.487 -0.871 1.00 80.88 82 LEU A C 1
ATOM 665 O O . LEU A 1 82 ? -2.855 -0.545 -0.288 1.00 80.88 82 LEU A O 1
ATOM 669 N N . VAL A 1 83 ? -0.891 -1.483 -0.836 1.00 82.94 83 VAL A N 1
ATOM 670 C CA . VAL A 1 83 ? -1.117 -2.759 -0.153 1.00 82.94 83 VAL A CA 1
ATOM 671 C C . VAL A 1 83 ? -1.296 -2.561 1.353 1.00 82.94 83 VAL A C 1
ATOM 673 O O . VAL A 1 83 ? -2.216 -3.121 1.954 1.00 82.94 83 VAL A O 1
ATOM 676 N N . ILE A 1 84 ? -0.444 -1.737 1.965 1.00 82.06 84 ILE A N 1
ATOM 677 C CA . ILE A 1 84 ? -0.541 -1.414 3.393 1.00 82.06 84 ILE A CA 1
ATOM 678 C C . ILE A 1 84 ? -1.805 -0.583 3.658 1.00 82.06 84 ILE A C 1
ATOM 680 O O . ILE A 1 84 ? -2.500 -0.826 4.643 1.00 82.06 84 ILE A O 1
ATOM 684 N N . GLY A 1 85 ? -2.151 0.340 2.755 1.00 84.25 85 GLY A N 1
ATOM 685 C CA . GLY A 1 85 ? -3.375 1.137 2.827 1.00 84.25 85 GLY A CA 1
ATOM 686 C C . GLY A 1 85 ? -4.641 0.278 2.798 1.00 84.25 85 GLY A C 1
ATOM 687 O O . GLY A 1 85 ? -5.519 0.449 3.641 1.00 84.25 85 GLY A O 1
ATOM 688 N N . VAL A 1 86 ? -4.712 -0.712 1.903 1.00 85.00 86 VAL A N 1
ATOM 689 C CA . VAL A 1 86 ? -5.810 -1.694 1.872 1.00 85.00 86 VAL A CA 1
ATOM 690 C C . VAL A 1 86 ? -5.840 -2.521 3.160 1.00 85.00 86 VAL A C 1
ATOM 692 O O . VAL A 1 86 ? -6.913 -2.712 3.729 1.00 85.00 86 VAL A O 1
ATOM 695 N N . GLY A 1 87 ? -4.683 -2.955 3.670 1.00 85.19 87 GLY A N 1
ATOM 696 C CA . GLY A 1 87 ? -4.594 -3.636 4.966 1.00 85.19 87 GLY A CA 1
ATOM 697 C C . GLY A 1 87 ? -5.157 -2.800 6.120 1.00 85.19 87 GLY A C 1
ATOM 698 O O . GLY A 1 87 ? -5.914 -3.319 6.939 1.00 85.19 87 GLY A O 1
ATOM 699 N N . ALA A 1 88 ? -4.868 -1.497 6.145 1.00 85.88 88 ALA A N 1
ATOM 700 C CA . ALA A 1 88 ? -5.419 -0.564 7.125 1.00 85.88 88 ALA A CA 1
ATOM 701 C C . ALA A 1 88 ? -6.944 -0.396 6.984 1.00 85.88 88 ALA A C 1
ATOM 703 O O . ALA A 1 88 ? -7.649 -0.385 7.989 1.00 85.88 88 ALA A O 1
ATOM 704 N N . LEU A 1 89 ? -7.485 -0.353 5.761 1.00 87.94 89 LEU A N 1
ATOM 705 C CA . LEU A 1 89 ? -8.938 -0.306 5.539 1.00 87.94 89 LEU A CA 1
ATOM 706 C C . LEU A 1 89 ? -9.643 -1.596 5.991 1.00 87.94 89 LEU A C 1
ATOM 708 O O . LEU A 1 89 ? -10.729 -1.543 6.569 1.00 87.94 89 LEU A O 1
ATOM 712 N N . VAL A 1 90 ? -9.018 -2.760 5.788 1.00 87.12 90 VAL A N 1
ATOM 713 C CA . VAL A 1 90 ? -9.530 -4.032 6.322 1.00 87.12 90 VAL A CA 1
ATOM 714 C C . VAL A 1 90 ? -9.466 -4.045 7.854 1.00 87.12 90 VAL A C 1
ATOM 716 O O . VAL A 1 90 ? -10.417 -4.492 8.497 1.00 87.12 90 VAL A O 1
ATOM 719 N N . ALA A 1 91 ? -8.407 -3.497 8.459 1.00 84.50 91 ALA A N 1
ATOM 720 C CA . ALA A 1 91 ? -8.345 -3.333 9.910 1.00 84.50 91 ALA A CA 1
ATOM 721 C C . ALA A 1 91 ? -9.435 -2.392 10.443 1.00 84.50 91 ALA A C 1
ATOM 723 O O . ALA A 1 91 ? -10.056 -2.713 11.457 1.00 84.50 91 ALA A O 1
ATOM 724 N N . ALA A 1 92 ? -9.757 -1.308 9.729 1.00 86.81 92 ALA A N 1
ATOM 725 C CA . ALA A 1 92 ? -10.883 -0.437 10.068 1.00 86.81 92 ALA A CA 1
ATOM 726 C C . ALA A 1 92 ? -12.208 -1.217 10.094 1.00 86.81 92 ALA A C 1
ATOM 728 O O . ALA A 1 92 ? -12.967 -1.120 11.058 1.00 86.81 92 ALA A O 1
ATOM 729 N N . LEU A 1 93 ? -12.460 -2.060 9.087 1.00 87.56 93 LEU A N 1
ATOM 730 C CA . LEU A 1 93 ? -13.637 -2.936 9.056 1.00 87.56 93 LEU A CA 1
ATOM 731 C C . LEU A 1 93 ? -13.672 -3.890 10.257 1.00 87.56 93 LEU A C 1
ATOM 733 O O . LEU A 1 93 ? -14.722 -4.058 10.874 1.00 87.56 93 LEU A O 1
ATOM 737 N N . THR A 1 94 ? -12.536 -4.480 10.641 1.00 85.62 94 THR A N 1
ATOM 738 C CA . THR A 1 94 ? -12.482 -5.332 11.842 1.00 85.62 94 THR A CA 1
ATOM 739 C C . THR A 1 94 ? -12.680 -4.552 13.143 1.00 85.62 94 THR A C 1
ATOM 741 O O . THR A 1 94 ? -13.338 -5.061 14.049 1.00 85.62 94 THR A O 1
ATOM 744 N N . ALA A 1 95 ? -12.181 -3.315 13.231 1.00 84.25 95 ALA A N 1
ATOM 745 C CA . ALA A 1 95 ? -12.416 -2.435 14.373 1.00 84.25 95 ALA A CA 1
ATOM 746 C C . ALA A 1 95 ? -13.909 -2.115 14.515 1.00 84.25 95 ALA A C 1
ATOM 748 O O . ALA A 1 95 ? -14.464 -2.233 15.604 1.00 84.25 95 ALA A O 1
ATOM 749 N N . TRP A 1 96 ? -14.590 -1.831 13.399 1.00 82.56 96 TRP A N 1
ATOM 750 C CA . TRP A 1 96 ? -16.037 -1.607 13.375 1.00 82.56 96 TRP A CA 1
ATOM 751 C C . TRP A 1 96 ? -16.846 -2.832 13.833 1.00 82.56 96 TRP A C 1
ATOM 753 O O . TRP A 1 96 ? -17.881 -2.687 14.478 1.00 82.56 96 TRP A O 1
ATOM 763 N N . LEU A 1 97 ? -16.344 -4.043 13.568 1.00 85.75 97 LEU A N 1
ATOM 764 C CA . LEU A 1 97 ? -16.925 -5.299 14.057 1.00 85.75 97 LEU A CA 1
ATOM 765 C C . LEU A 1 97 ? -16.635 -5.578 15.548 1.00 85.75 97 LEU A C 1
ATOM 767 O O . LEU A 1 97 ? -17.070 -6.607 16.065 1.00 85.75 97 LEU A O 1
ATOM 771 N N . GLY A 1 98 ? -15.913 -4.695 16.246 1.00 80.62 98 GLY A N 1
ATOM 772 C CA . GLY A 1 98 ? -15.583 -4.843 17.667 1.00 80.62 98 GLY A CA 1
ATOM 773 C C . GLY A 1 98 ? -14.464 -5.852 17.949 1.00 80.62 98 GLY A C 1
ATOM 774 O O . GLY A 1 98 ? -14.366 -6.372 19.061 1.00 80.62 98 GLY A O 1
ATOM 775 N N . VAL A 1 99 ? -13.626 -6.165 16.955 1.00 85.56 99 VAL A N 1
ATOM 776 C CA . VAL A 1 99 ? -12.457 -7.040 17.133 1.00 85.56 99 VAL A CA 1
ATOM 777 C C . VAL A 1 99 ? -11.415 -6.324 18.007 1.00 85.56 99 VAL A C 1
ATOM 779 O O . VAL A 1 99 ? -11.141 -5.145 17.773 1.00 85.56 99 VAL A O 1
ATOM 782 N N . PRO A 1 100 ? -10.786 -7.005 18.989 1.00 86.50 100 PRO A N 1
ATOM 783 C CA . PRO A 1 100 ? -9.757 -6.397 19.831 1.00 86.50 100 PRO A CA 1
ATOM 784 C C . PRO A 1 100 ? -8.562 -5.919 19.001 1.00 86.50 100 PRO A C 1
ATOM 786 O O . PRO A 1 100 ? -8.220 -6.531 17.989 1.00 86.50 100 PRO A O 1
ATOM 789 N N . PHE A 1 101 ? -7.873 -4.880 19.478 1.00 82.19 101 PHE A N 1
ATOM 790 C CA . PHE A 1 101 ? -6.759 -4.221 18.781 1.00 82.19 101 PHE A CA 1
ATOM 791 C C . PHE A 1 101 ? -5.721 -5.192 18.186 1.00 82.19 101 PHE A C 1
ATOM 793 O O . PHE A 1 101 ? -5.304 -5.050 17.040 1.00 82.19 101 PHE A O 1
ATOM 800 N N . ILE A 1 102 ? -5.360 -6.249 18.923 1.00 87.00 102 ILE A N 1
ATOM 801 C CA . ILE A 1 102 ? -4.422 -7.284 18.453 1.00 87.00 102 ILE A CA 1
ATOM 802 C C . ILE A 1 102 ? -4.934 -7.992 17.188 1.00 87.00 102 ILE A C 1
ATOM 804 O O . ILE A 1 102 ? -4.158 -8.247 16.269 1.00 87.00 102 ILE A O 1
ATOM 808 N N . GLY A 1 103 ? -6.235 -8.286 17.112 1.00 84.38 103 GLY A N 1
ATOM 809 C CA . GLY A 1 103 ? -6.857 -8.887 15.932 1.00 84.38 103 GLY A CA 1
ATOM 810 C C . GLY A 1 103 ? -6.916 -7.928 14.742 1.00 84.38 103 GLY A C 1
ATOM 811 O O . GLY A 1 103 ? -6.714 -8.359 13.606 1.00 84.38 103 GLY A O 1
ATOM 812 N N . GLN A 1 104 ? -7.108 -6.629 14.994 1.00 86.12 104 GLN A N 1
ATOM 813 C CA . GLN A 1 104 ? -7.066 -5.594 13.954 1.00 86.12 104 GLN A CA 1
ATOM 814 C C . GLN A 1 104 ? -5.666 -5.523 13.318 1.00 86.12 104 GL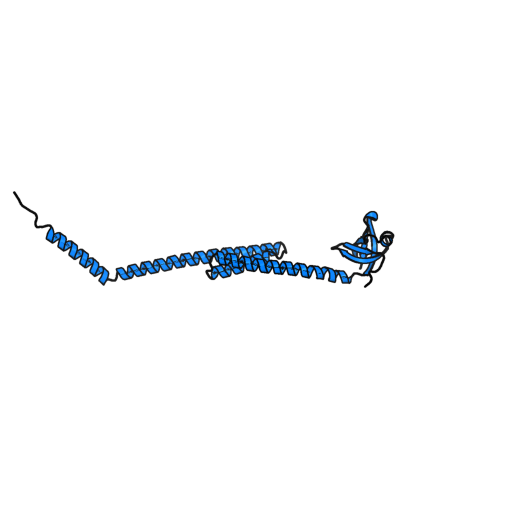N A C 1
ATOM 816 O O . GLN A 1 104 ? -5.524 -5.646 12.100 1.00 86.12 104 GLN A O 1
ATOM 821 N N . VAL A 1 105 ? -4.618 -5.426 14.148 1.00 84.25 105 VAL A N 1
ATOM 822 C CA . VAL A 1 105 ? -3.212 -5.372 13.702 1.00 84.25 105 VAL A CA 1
ATO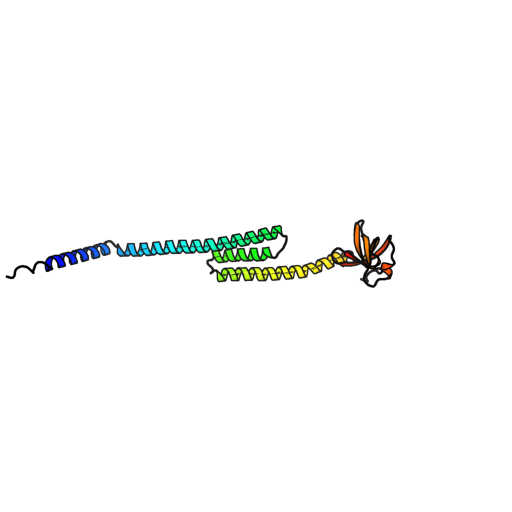M 823 C C . VAL A 1 105 ? -2.805 -6.654 12.974 1.00 84.25 105 VAL A C 1
ATOM 825 O O . VAL A 1 105 ? -2.165 -6.588 11.924 1.00 84.25 105 VAL A O 1
ATOM 828 N N . ALA A 1 106 ? -3.198 -7.823 13.490 1.00 86.50 106 ALA A N 1
ATOM 829 C CA . ALA A 1 106 ? -2.914 -9.101 12.841 1.00 86.50 106 ALA A CA 1
ATOM 830 C C . ALA A 1 106 ? -3.555 -9.188 11.446 1.00 86.50 106 ALA A C 1
ATOM 832 O O . ALA A 1 106 ? -2.905 -9.622 10.495 1.00 86.50 106 ALA A O 1
ATOM 833 N N . THR A 1 107 ? -4.801 -8.727 11.304 1.00 85.44 107 THR A N 1
ATOM 834 C CA . THR A 1 107 ? -5.511 -8.731 10.017 1.00 85.44 107 THR A CA 1
ATOM 835 C C . THR A 1 107 ? -4.867 -7.763 9.022 1.00 85.44 107 THR A C 1
ATOM 837 O O . THR A 1 107 ? -4.601 -8.159 7.886 1.00 85.44 107 THR A O 1
ATOM 840 N N . ALA A 1 108 ? -4.528 -6.539 9.449 1.00 84.62 108 ALA A N 1
ATOM 841 C CA . ALA A 1 108 ? -3.778 -5.591 8.618 1.00 84.62 108 ALA A CA 1
ATOM 842 C C . ALA A 1 108 ? -2.446 -6.182 8.140 1.00 84.62 108 ALA A C 1
ATOM 844 O O . ALA A 1 108 ? -2.133 -6.112 6.951 1.00 84.62 108 ALA A O 1
ATOM 845 N N . GLY A 1 109 ? -1.681 -6.794 9.049 1.00 81.06 109 GLY A N 1
ATOM 846 C CA . GLY A 1 109 ? -0.389 -7.403 8.737 1.00 81.06 109 GLY A CA 1
ATOM 847 C C . GLY A 1 109 ? -0.497 -8.558 7.742 1.00 81.06 109 GLY A C 1
ATOM 848 O O . GLY A 1 109 ? 0.308 -8.640 6.817 1.00 81.06 109 GLY A O 1
ATOM 849 N N . LEU A 1 110 ? -1.510 -9.419 7.881 1.00 85.94 110 LEU A N 1
ATOM 850 C CA . LEU A 1 110 ? -1.754 -10.522 6.946 1.00 85.94 110 LEU A CA 1
ATOM 851 C C . LEU A 1 110 ? -2.088 -10.014 5.542 1.00 85.94 110 LEU A C 1
ATOM 853 O O . LEU A 1 110 ? -1.483 -10.464 4.569 1.00 85.94 110 LEU A O 1
ATOM 857 N N . VAL A 1 111 ? -3.011 -9.055 5.433 1.00 85.31 111 VAL A N 1
ATOM 858 C CA . VAL A 1 111 ? -3.4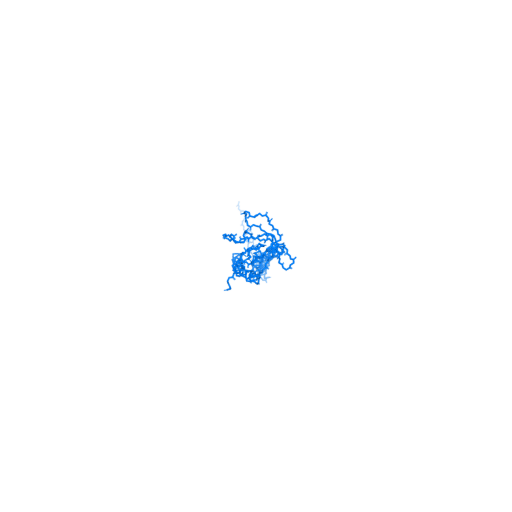00 -8.466 4.143 1.00 85.31 111 VAL A CA 1
ATOM 859 C C . VAL A 1 111 ? -2.212 -7.756 3.497 1.00 85.31 111 VAL A C 1
ATOM 861 O O . VAL A 1 111 ? -1.935 -7.970 2.315 1.00 85.31 111 VAL A O 1
ATOM 864 N N . ALA A 1 112 ? -1.462 -6.974 4.278 1.00 83.00 112 ALA A N 1
ATOM 865 C CA . ALA A 1 112 ? -0.288 -6.270 3.785 1.00 83.00 112 ALA A CA 1
ATOM 866 C C . ALA A 1 112 ? 0.825 -7.238 3.344 1.00 83.00 112 ALA A C 1
ATOM 868 O O . ALA A 1 112 ? 1.448 -7.041 2.299 1.00 83.00 112 ALA A O 1
ATOM 869 N N . GLY A 1 113 ? 1.057 -8.312 4.102 1.00 79.75 113 GLY A N 1
ATOM 870 C CA . GLY A 1 113 ? 2.055 -9.331 3.780 1.00 79.75 113 GLY A CA 1
ATOM 871 C C . GLY A 1 113 ? 1.725 -10.086 2.493 1.00 79.75 113 GLY A C 1
ATOM 872 O O . GLY A 1 113 ? 2.569 -10.177 1.600 1.00 79.75 113 GLY A O 1
ATOM 873 N N . ILE A 1 114 ? 0.483 -10.565 2.360 1.00 82.56 114 ILE A N 1
ATOM 874 C CA . ILE A 1 114 ? 0.018 -11.282 1.163 1.00 82.56 114 ILE A CA 1
ATOM 875 C C . ILE A 1 114 ? 0.051 -10.361 -0.059 1.00 82.56 114 ILE A C 1
ATOM 877 O O . ILE A 1 114 ? 0.560 -10.756 -1.109 1.00 82.56 114 ILE A O 1
ATOM 881 N N . GLY A 1 115 ? -0.435 -9.124 0.076 1.00 79.50 115 GLY A N 1
ATOM 882 C CA . GLY A 1 115 ? -0.414 -8.157 -1.018 1.00 79.50 115 GLY A CA 1
ATOM 883 C C . GLY A 1 115 ? 1.008 -7.802 -1.456 1.00 79.50 115 GLY A C 1
ATOM 884 O O . GLY A 1 115 ? 1.277 -7.731 -2.652 1.00 79.50 115 GLY A O 1
ATOM 885 N N . THR A 1 116 ? 1.946 -7.661 -0.514 1.00 79.88 116 THR A N 1
ATOM 886 C CA . THR A 1 116 ? 3.341 -7.316 -0.830 1.00 79.88 116 THR A CA 1
ATOM 887 C C . THR A 1 116 ? 4.015 -8.469 -1.555 1.00 79.88 116 THR A C 1
ATOM 889 O O . THR A 1 116 ? 4.698 -8.255 -2.555 1.00 79.88 116 THR A O 1
ATOM 892 N N . TRP A 1 117 ? 3.783 -9.701 -1.094 1.00 78.88 117 TRP A N 1
ATOM 893 C CA . TRP A 1 117 ? 4.286 -10.898 -1.758 1.00 78.88 117 TRP A CA 1
ATOM 894 C C . TRP A 1 117 ? 3.734 -11.032 -3.184 1.00 78.88 117 TRP A C 1
ATOM 896 O O . TRP A 1 117 ? 4.505 -11.271 -4.113 1.00 78.88 117 TRP A O 1
ATOM 906 N N . TRP A 1 118 ? 2.435 -10.787 -3.379 1.00 77.56 118 TRP A N 1
ATOM 907 C CA . TRP A 1 118 ? 1.800 -10.807 -4.698 1.00 77.56 118 TRP A CA 1
ATOM 908 C C . TRP A 1 118 ? 2.387 -9.754 -5.644 1.00 77.56 118 TRP A C 1
ATOM 910 O O . TRP A 1 118 ? 2.784 -10.083 -6.760 1.00 77.56 118 TRP A O 1
ATOM 920 N N . VAL A 1 119 ? 2.488 -8.495 -5.199 1.00 75.50 119 VAL A N 1
ATOM 921 C CA . VAL A 1 119 ? 3.054 -7.391 -5.996 1.00 75.50 119 VAL A CA 1
ATOM 922 C C . VAL A 1 119 ? 4.514 -7.664 -6.347 1.00 75.50 119 VAL A C 1
ATOM 924 O O . VAL A 1 119 ? 4.923 -7.466 -7.492 1.00 75.50 119 VAL A O 1
ATOM 927 N N . HIS A 1 120 ? 5.297 -8.164 -5.390 1.00 73.31 120 HIS A N 1
ATOM 928 C CA . HIS A 1 120 ? 6.694 -8.510 -5.621 1.00 73.31 120 HIS A CA 1
ATOM 929 C C . HIS A 1 120 ? 6.830 -9.621 -6.670 1.00 73.31 120 HIS A C 1
ATOM 931 O O . HIS A 1 120 ? 7.619 -9.498 -7.608 1.00 73.31 120 HIS A O 1
ATOM 937 N N . HIS A 1 121 ? 6.007 -10.667 -6.569 1.00 70.81 121 HIS A N 1
ATOM 938 C CA . HIS A 1 121 ? 6.007 -11.769 -7.525 1.00 70.81 121 HIS A CA 1
ATOM 939 C C . HIS A 1 121 ? 5.516 -11.335 -8.916 1.00 70.81 121 HIS A C 1
ATOM 941 O O . HIS A 1 121 ? 6.056 -11.778 -9.934 1.00 70.81 121 HIS A O 1
ATOM 947 N N . TRP A 1 122 ? 4.531 -10.436 -8.976 1.00 68.00 122 TRP A N 1
ATOM 948 C CA . TRP A 1 122 ? 4.016 -9.879 -10.223 1.00 68.00 122 TRP A CA 1
ATOM 949 C C . TRP A 1 122 ? 5.075 -9.030 -10.934 1.00 68.00 122 TRP A C 1
ATOM 951 O O . TRP A 1 122 ? 5.321 -9.233 -12.121 1.00 68.00 122 TRP A O 1
ATOM 961 N N . HIS A 1 123 ? 5.796 -8.171 -10.205 1.00 64.81 123 HIS A N 1
ATOM 962 C CA . HIS A 1 123 ? 6.904 -7.388 -10.760 1.00 64.81 123 HIS A CA 1
ATOM 963 C C . HIS A 1 123 ? 8.081 -8.243 -11.245 1.00 64.81 123 HIS A C 1
ATOM 965 O O . HIS A 1 123 ? 8.753 -7.854 -12.199 1.00 64.81 123 HIS A O 1
ATOM 971 N N . ILE A 1 124 ? 8.358 -9.383 -10.606 1.00 63.47 124 ILE A N 1
ATOM 972 C CA . ILE A 1 124 ? 9.388 -10.321 -11.079 1.00 63.47 124 ILE A CA 1
ATOM 973 C C . ILE A 1 124 ? 8.944 -10.987 -12.388 1.00 63.47 124 ILE A C 1
ATOM 975 O O . ILE A 1 124 ? 9.745 -11.081 -13.313 1.00 63.47 124 ILE A O 1
ATOM 979 N N . GLY A 1 125 ? 7.670 -11.376 -12.501 1.00 57.50 125 GLY A N 1
ATOM 980 C CA . GLY A 1 125 ? 7.119 -11.962 -13.728 1.00 57.50 125 GLY A CA 1
ATOM 981 C C . GLY A 1 125 ? 7.067 -10.982 -14.906 1.00 57.50 125 GLY A C 1
ATOM 982 O O . GLY A 1 125 ? 7.441 -11.342 -16.014 1.00 57.50 125 GLY A O 1
ATOM 983 N N . HIS A 1 126 ? 6.690 -9.722 -14.666 1.00 53.72 126 HIS A N 1
ATOM 984 C CA . HIS A 1 126 ? 6.510 -8.719 -15.731 1.00 53.72 126 HIS A CA 1
ATOM 985 C C . HIS A 1 126 ? 7.812 -8.031 -16.162 1.00 53.72 126 HIS A C 1
ATOM 987 O O . HIS A 1 126 ? 7.842 -7.349 -17.184 1.00 53.72 126 HIS A O 1
ATOM 993 N N . ARG A 1 127 ? 8.917 -8.221 -15.429 1.00 51.97 127 ARG A N 1
ATOM 994 C CA . ARG A 1 127 ? 10.252 -7.842 -15.920 1.00 51.97 127 ARG A CA 1
ATOM 995 C C . ARG A 1 127 ? 10.709 -8.721 -17.088 1.00 51.97 127 ARG A C 1
ATOM 997 O O . ARG A 1 127 ? 11.443 -8.226 -17.933 1.00 51.97 127 ARG A O 1
ATOM 1004 N N . ALA A 1 128 ? 10.240 -9.968 -17.170 1.00 49.75 128 ALA A N 1
ATOM 1005 C CA . ALA A 1 128 ? 10.559 -10.868 -18.279 1.00 49.75 128 ALA A CA 1
ATOM 1006 C C . ALA A 1 128 ? 9.842 -10.488 -19.592 1.00 49.75 128 ALA A C 1
ATOM 1008 O O . ALA A 1 128 ? 10.366 -10.742 -20.673 1.00 49.75 128 ALA A O 1
ATOM 1009 N N . ASP A 1 129 ? 8.685 -9.822 -19.518 1.00 48.12 129 ASP A N 1
ATOM 1010 C CA . ASP A 1 129 ? 7.956 -9.364 -20.711 1.00 48.12 129 ASP A CA 1
ATOM 1011 C C . ASP A 1 129 ? 8.596 -8.124 -21.355 1.00 48.12 129 ASP A C 1
ATOM 1013 O O . ASP A 1 129 ? 8.501 -7.936 -22.568 1.00 48.12 129 ASP A O 1
ATOM 1017 N N . GLY A 1 130 ? 9.318 -7.310 -20.574 1.00 47.66 130 GLY A N 1
ATOM 1018 C CA . GLY A 1 130 ? 10.162 -6.238 -21.112 1.00 47.66 130 GLY A CA 1
ATOM 1019 C C . GLY A 1 130 ? 11.258 -6.775 -22.038 1.00 47.66 130 GLY A C 1
ATOM 1020 O O . GLY A 1 130 ? 11.493 -6.203 -23.099 1.00 47.66 130 GLY A O 1
ATOM 1021 N N . ASP A 1 131 ? 11.856 -7.921 -21.697 1.00 49.78 131 ASP A N 1
ATOM 1022 C CA . ASP A 1 131 ? 12.821 -8.616 -22.561 1.00 49.78 131 ASP A CA 1
ATOM 1023 C C . ASP A 1 131 ? 12.171 -9.157 -23.845 1.00 49.78 131 ASP A C 1
ATOM 1025 O O . ASP A 1 131 ? 12.787 -9.117 -24.910 1.00 49.78 131 ASP A O 1
ATOM 1029 N N . GLN A 1 132 ? 10.912 -9.607 -23.791 1.00 47.72 132 GLN A N 1
ATOM 1030 C CA . GLN A 1 132 ? 10.201 -10.102 -24.978 1.00 47.72 132 GLN A CA 1
ATOM 1031 C C . GLN A 1 132 ? 9.726 -8.980 -25.913 1.00 47.72 132 GLN A C 1
ATOM 1033 O O . GLN A 1 132 ? 9.787 -9.141 -27.131 1.00 47.72 132 GLN A O 1
ATOM 1038 N N . ALA A 1 133 ? 9.307 -7.826 -25.385 1.00 49.03 133 ALA A N 1
ATOM 1039 C CA . ALA A 1 133 ? 9.020 -6.648 -26.209 1.00 49.03 133 ALA A CA 1
ATOM 1040 C C . ALA A 1 133 ? 10.301 -6.093 -26.869 1.00 49.03 133 ALA A C 1
ATOM 1042 O O . ALA A 1 133 ? 10.270 -5.703 -28.037 1.00 49.03 133 ALA A O 1
ATOM 1043 N N . ASN A 1 134 ? 11.440 -6.154 -26.165 1.00 52.88 134 ASN A N 1
ATOM 1044 C CA . ASN A 1 134 ? 12.768 -5.816 -26.694 1.00 52.88 134 ASN A CA 1
ATOM 1045 C C . ASN A 1 134 ? 13.287 -6.837 -27.734 1.00 52.88 134 ASN A C 1
ATOM 1047 O O . ASN A 1 134 ? 14.126 -6.509 -28.577 1.00 52.88 134 ASN A O 1
ATOM 1051 N N . ALA A 1 135 ? 12.769 -8.070 -27.729 1.00 56.19 135 ALA A N 1
ATOM 1052 C CA . ALA A 1 135 ? 13.130 -9.103 -28.702 1.00 56.19 135 ALA A CA 1
ATOM 1053 C C . ALA A 1 135 ? 12.597 -8.823 -30.122 1.00 56.19 135 ALA A C 1
ATOM 1055 O O . ALA A 1 135 ? 13.109 -9.395 -31.084 1.00 56.19 135 ALA A O 1
ATOM 1056 N N . ILE A 1 136 ? 11.617 -7.922 -30.288 1.00 60.25 136 ILE A N 1
ATOM 1057 C CA . ILE A 1 136 ? 11.012 -7.613 -31.598 1.00 60.25 136 ILE A CA 1
ATOM 1058 C C . ILE A 1 136 ? 12.010 -6.921 -32.545 1.00 60.25 136 ILE A C 1
ATOM 1060 O O . ILE A 1 136 ? 11.974 -7.153 -33.756 1.00 60.25 136 ILE A O 1
ATOM 1064 N N . ASP A 1 137 ? 12.928 -6.108 -32.014 1.00 67.69 137 ASP A N 1
ATOM 1065 C CA . ASP A 1 137 ? 13.939 -5.392 -32.808 1.00 67.69 137 ASP A CA 1
ATOM 1066 C C . ASP A 1 137 ? 15.296 -6.127 -32.864 1.00 67.69 137 ASP A C 1
ATOM 1068 O O . ASP A 1 137 ? 16.231 -5.690 -33.542 1.00 67.69 137 ASP A O 1
ATOM 1072 N N . THR A 1 138 ? 15.413 -7.289 -32.212 1.00 72.19 138 THR A N 1
ATOM 1073 C CA . THR A 1 138 ? 16.644 -8.089 -32.224 1.00 72.19 138 THR A CA 1
ATOM 1074 C C . THR A 1 138 ? 16.902 -8.670 -33.624 1.00 72.19 138 THR A C 1
ATOM 1076 O O . THR A 1 138 ? 16.025 -9.228 -34.281 1.00 72.19 138 THR A O 1
ATOM 1079 N N . GLY A 1 139 ? 18.128 -8.502 -34.122 1.00 76.19 139 GLY A N 1
ATOM 1080 C CA . GLY A 1 139 ? 18.570 -8.896 -35.461 1.00 76.19 139 GLY A CA 1
ATOM 1081 C C . GLY A 1 139 ? 18.346 -7.852 -36.560 1.00 76.19 139 GLY A C 1
ATOM 1082 O O . GLY A 1 139 ? 18.772 -8.080 -37.698 1.00 76.19 139 GLY A O 1
ATOM 1083 N N . GLN A 1 140 ? 17.729 -6.709 -36.248 1.00 84.44 140 GLN A N 1
ATOM 1084 C CA . GLN A 1 140 ? 17.575 -5.607 -37.198 1.00 84.44 140 GLN A CA 1
ATOM 1085 C C . GLN A 1 140 ? 18.914 -4.907 -37.465 1.00 84.44 140 GLN A C 1
ATOM 1087 O O . GLN A 1 140 ? 19.798 -4.866 -36.608 1.00 84.44 140 GLN A O 1
ATOM 1092 N N . ALA A 1 141 ? 19.071 -4.380 -38.681 1.00 86.94 141 ALA A N 1
ATOM 1093 C CA . ALA A 1 141 ? 20.254 -3.630 -39.086 1.00 86.94 141 ALA A CA 1
ATOM 1094 C C . ALA A 1 141 ? 20.151 -2.166 -38.633 1.00 86.94 141 ALA A C 1
ATOM 1096 O O . ALA A 1 141 ? 19.112 -1.523 -38.796 1.00 86.94 141 ALA A O 1
ATOM 1097 N N . VAL A 1 142 ? 21.246 -1.636 -38.100 1.00 89.56 142 VAL A N 1
ATOM 1098 C CA . VAL A 1 142 ? 21.378 -0.254 -37.635 1.00 89.56 142 VAL A CA 1
ATOM 1099 C C . VAL A 1 142 ? 22.625 0.380 -38.229 1.00 89.56 142 VAL A C 1
ATOM 1101 O O . VAL A 1 142 ? 23.625 -0.297 -38.465 1.00 89.56 142 VAL A O 1
ATOM 1104 N N . THR A 1 143 ? 22.577 1.686 -38.475 1.00 91.56 143 THR A N 1
ATOM 1105 C CA . THR A 1 143 ? 23.707 2.421 -39.060 1.00 91.56 143 THR A CA 1
ATOM 1106 C C . THR A 1 143 ? 24.459 3.182 -37.981 1.00 91.56 143 THR A C 1
ATOM 1108 O O . THR A 1 143 ? 23.839 3.886 -37.190 1.00 91.56 143 THR A O 1
ATOM 1111 N N . VAL A 1 144 ? 25.785 3.099 -37.954 1.00 92.19 144 VAL A N 1
ATOM 1112 C CA . VAL A 1 144 ? 26.618 3.874 -37.025 1.00 92.19 144 VAL A CA 1
ATOM 1113 C C . VAL A 1 144 ? 26.489 5.365 -37.352 1.00 92.19 144 VAL A C 1
ATOM 1115 O O . VAL A 1 144 ? 26.897 5.800 -38.427 1.00 92.19 144 VAL A O 1
ATOM 1118 N N . ALA A 1 145 ? 25.916 6.149 -36.441 1.00 91.44 145 ALA A N 1
ATOM 1119 C CA . ALA A 1 145 ? 25.717 7.589 -36.596 1.00 91.44 145 ALA A CA 1
ATOM 1120 C C . ALA A 1 145 ? 26.934 8.381 -36.102 1.00 91.44 145 ALA A C 1
ATOM 1122 O O . ALA A 1 145 ? 27.419 9.279 -36.786 1.00 91.44 145 ALA A O 1
ATOM 1123 N N . SER A 1 146 ? 27.454 8.033 -34.926 1.00 90.62 146 SER A N 1
ATOM 1124 C CA . SER A 1 146 ? 28.672 8.631 -34.376 1.00 90.62 146 SER A CA 1
ATOM 1125 C C . SER A 1 146 ? 29.317 7.710 -33.347 1.00 90.62 146 SER A C 1
ATOM 1127 O O . SER A 1 146 ? 28.671 6.826 -32.792 1.00 90.62 146 SER A O 1
ATOM 1129 N N . TRP A 1 147 ? 30.606 7.907 -33.096 1.00 89.62 147 TRP A N 1
ATOM 1130 C CA . TRP A 1 147 ? 31.339 7.198 -32.054 1.00 89.62 147 TRP A CA 1
ATOM 1131 C C . TRP A 1 147 ? 31.486 8.100 -30.833 1.00 89.62 147 TRP A C 1
ATOM 1133 O O . TRP A 1 147 ? 31.952 9.229 -30.965 1.00 89.62 147 TRP A O 1
ATOM 1143 N N . GLY A 1 148 ? 31.084 7.606 -29.661 1.00 83.50 148 GLY A N 1
ATOM 1144 C CA . GLY A 1 148 ? 31.287 8.313 -28.397 1.00 83.50 148 GLY A CA 1
ATOM 1145 C C . GLY A 1 148 ? 32.704 8.082 -27.880 1.00 83.50 148 GLY A C 1
ATOM 1146 O O . GLY A 1 148 ? 33.497 9.013 -27.778 1.00 83.50 148 GLY A O 1
ATOM 1147 N N . ASN A 1 149 ? 33.039 6.817 -27.617 1.00 80.56 149 ASN A N 1
ATOM 1148 C CA . ASN A 1 149 ? 34.400 6.384 -27.313 1.00 80.56 149 ASN A CA 1
ATOM 1149 C C . ASN A 1 149 ? 34.647 5.001 -27.925 1.00 80.56 149 ASN A C 1
ATOM 1151 O O . ASN A 1 149 ? 34.056 4.005 -27.505 1.00 80.56 149 ASN A O 1
ATOM 1155 N N . GLN A 1 150 ? 35.542 4.942 -28.912 1.00 76.81 150 GLN A N 1
ATOM 1156 C CA . GLN A 1 150 ? 35.862 3.705 -29.621 1.00 76.81 150 GLN A CA 1
ATOM 1157 C C . GLN A 1 150 ? 36.596 2.687 -28.732 1.00 76.81 150 GLN A C 1
ATOM 1159 O O . GLN A 1 150 ? 36.412 1.487 -28.918 1.00 76.81 150 GLN A O 1
ATOM 1164 N N . ALA A 1 151 ? 37.369 3.140 -27.736 1.00 76.81 151 ALA A N 1
ATOM 1165 C CA . ALA A 1 151 ? 38.063 2.254 -26.798 1.00 76.81 151 ALA A CA 1
ATOM 1166 C C . ALA A 1 151 ? 37.092 1.539 -25.840 1.00 76.81 151 ALA A C 1
ATOM 1168 O O . ALA A 1 151 ? 37.290 0.367 -25.527 1.00 76.81 151 ALA A O 1
ATOM 1169 N N . ASP A 1 152 ? 36.012 2.220 -25.447 1.00 78.50 152 ASP A N 1
ATOM 1170 C CA . ASP A 1 152 ? 34.968 1.668 -24.571 1.00 78.50 152 ASP A CA 1
ATOM 1171 C C . ASP A 1 152 ? 33.861 0.938 -25.356 1.00 78.50 152 ASP A C 1
ATOM 1173 O O . ASP A 1 152 ? 32.933 0.377 -24.767 1.00 78.50 152 ASP A O 1
ATOM 1177 N N . GLY A 1 153 ? 33.940 0.958 -26.693 1.00 84.00 153 GLY A N 1
ATOM 1178 C CA . GLY A 1 153 ? 32.952 0.356 -27.583 1.00 84.00 153 GLY A CA 1
ATOM 1179 C C . GLY A 1 153 ? 31.592 1.056 -27.550 1.00 84.00 153 GLY A C 1
ATOM 1180 O O . GLY A 1 153 ? 30.587 0.399 -27.804 1.00 84.00 153 GLY A O 1
ATOM 1181 N N . VAL A 1 154 ? 31.539 2.350 -27.209 1.00 88.94 154 VAL A N 1
ATOM 1182 C CA . VAL A 1 154 ? 30.293 3.129 -27.105 1.00 88.94 154 VAL A CA 1
ATOM 1183 C C . VAL A 1 154 ? 30.103 3.981 -28.357 1.00 88.94 154 VAL A C 1
ATOM 1185 O O . VAL A 1 154 ? 30.968 4.784 -28.727 1.00 88.94 154 VAL A O 1
ATOM 1188 N N . LEU A 1 155 ? 28.943 3.839 -28.987 1.00 92.25 155 LEU A N 1
ATOM 1189 C CA . LEU A 1 155 ? 28.568 4.513 -30.223 1.00 92.25 155 LEU A CA 1
ATOM 1190 C C . LEU A 1 155 ? 27.095 4.921 -30.199 1.00 92.25 155 LEU A C 1
ATOM 1192 O O . LEU A 1 155 ? 26.306 4.430 -29.400 1.00 92.25 155 LEU A O 1
ATOM 1196 N N . ARG A 1 156 ? 26.713 5.793 -31.123 1.00 92.19 156 ARG A N 1
ATOM 1197 C CA . ARG A 1 156 ? 25.319 6.053 -31.460 1.00 92.19 156 ARG A CA 1
ATOM 1198 C C . ARG A 1 156 ? 24.972 5.390 -32.768 1.00 92.19 156 ARG A C 1
ATOM 1200 O O . ARG A 1 156 ? 25.719 5.493 -33.744 1.00 92.19 156 ARG A O 1
ATOM 1207 N N . VAL A 1 157 ? 23.817 4.746 -32.799 1.00 92.00 157 VAL A N 1
ATOM 1208 C CA . VAL A 1 157 ? 23.289 4.077 -33.984 1.00 92.00 157 VAL A CA 1
ATOM 1209 C C . VAL A 1 157 ? 21.960 4.688 -34.386 1.00 92.00 157 VAL A C 1
ATOM 1211 O O . VAL A 1 157 ? 21.160 5.090 -33.549 1.00 92.00 157 VAL A O 1
ATOM 1214 N N . LYS A 1 158 ? 21.712 4.759 -35.688 1.00 91.12 158 LYS A N 1
ATOM 1215 C CA . LYS A 1 158 ? 20.457 5.224 -36.255 1.00 91.12 158 LYS A CA 1
ATOM 1216 C C . LYS A 1 158 ? 19.573 4.030 -36.583 1.00 91.12 158 LYS A C 1
ATOM 1218 O O . LYS A 1 158 ? 19.966 3.150 -37.351 1.00 91.12 158 LYS A O 1
ATOM 1223 N N . TYR A 1 159 ? 18.359 4.047 -36.048 1.00 88.62 159 TYR A N 1
ATOM 1224 C CA . TYR A 1 159 ? 17.320 3.061 -36.320 1.00 88.62 159 TYR A CA 1
ATOM 1225 C C . TYR A 1 159 ? 15.971 3.747 -36.459 1.00 88.62 159 TYR A C 1
ATOM 1227 O O . TYR A 1 159 ? 15.594 4.580 -35.636 1.00 88.62 159 TYR A O 1
ATOM 1235 N N . ARG A 1 160 ? 15.256 3.424 -37.543 1.00 83.62 160 ARG A N 1
ATOM 1236 C CA . ARG A 1 160 ? 13.937 3.998 -37.876 1.00 83.62 160 ARG A CA 1
ATOM 1237 C C . ARG A 1 160 ? 13.875 5.534 -37.810 1.00 83.62 160 ARG A C 1
ATOM 1239 O O . ARG A 1 160 ? 12.845 6.107 -37.487 1.00 83.62 160 ARG A O 1
ATOM 1246 N N . GLY A 1 161 ? 14.977 6.205 -38.154 1.00 84.06 161 GLY A N 1
ATOM 1247 C CA . GLY A 1 161 ? 15.055 7.669 -38.190 1.00 84.06 161 GLY A CA 1
ATOM 1248 C C . GLY A 1 161 ? 15.476 8.336 -36.877 1.00 84.06 161 GLY A C 1
ATOM 1249 O O . GLY A 1 161 ? 15.748 9.533 -36.902 1.00 84.06 161 GLY A O 1
ATOM 1250 N N . THR A 1 162 ? 15.627 7.576 -35.792 1.00 87.06 162 THR A N 1
ATOM 1251 C CA . THR A 1 162 ? 16.058 8.072 -34.476 1.00 87.06 162 THR A CA 1
ATOM 1252 C C . THR A 1 162 ? 17.453 7.555 -34.137 1.00 87.06 162 THR A C 1
ATOM 1254 O O . THR A 1 162 ? 17.824 6.449 -34.536 1.00 87.06 162 THR A O 1
ATOM 1257 N N . GLU A 1 163 ? 18.241 8.363 -33.429 1.00 90.56 163 GLU A N 1
ATOM 1258 C CA . GLU A 1 163 ? 19.545 7.960 -32.900 1.00 90.56 163 GLU A CA 1
ATOM 1259 C C . GLU A 1 163 ? 19.402 7.406 -31.484 1.00 90.56 163 GLU A C 1
ATOM 1261 O O . GLU A 1 163 ? 18.746 8.012 -30.639 1.00 90.56 163 GLU A O 1
ATOM 1266 N N . TRP A 1 164 ? 20.043 6.269 -31.243 1.00 89.75 164 TRP A N 1
ATOM 1267 C CA . TRP A 1 164 ? 20.034 5.543 -29.981 1.00 89.75 164 TRP A CA 1
ATOM 1268 C C . TRP A 1 164 ? 21.462 5.308 -29.506 1.00 89.75 164 TRP A C 1
ATOM 1270 O O . TRP A 1 164 ? 22.371 5.114 -30.321 1.00 89.75 164 TRP A O 1
ATOM 1280 N N . ASP A 1 165 ? 21.653 5.308 -28.191 1.00 91.31 165 ASP A N 1
ATOM 1281 C CA . ASP A 1 165 ? 22.928 4.935 -27.592 1.00 91.31 165 ASP A CA 1
ATOM 1282 C C . ASP A 1 165 ? 23.105 3.413 -27.684 1.00 91.31 165 ASP A C 1
ATOM 1284 O O . ASP A 1 165 ? 22.192 2.631 -27.404 1.00 91.31 165 ASP A O 1
ATOM 1288 N N . ALA A 1 166 ? 24.291 2.988 -28.105 1.00 90.50 166 ALA A N 1
ATOM 1289 C CA . ALA A 1 166 ? 24.627 1.592 -28.292 1.00 90.50 166 ALA A CA 1
ATOM 1290 C C . ALA A 1 166 ? 26.035 1.280 -27.786 1.00 90.50 166 ALA A C 1
ATOM 1292 O O . ALA A 1 166 ? 26.933 2.127 -27.756 1.00 90.50 166 ALA A O 1
ATOM 1293 N N . ARG A 1 167 ? 26.242 0.018 -27.421 1.00 91.19 167 ARG A N 1
ATOM 1294 C CA . ARG A 1 167 ? 27.548 -0.540 -27.105 1.00 91.19 167 ARG A CA 1
ATOM 1295 C C . ARG A 1 167 ? 27.829 -1.766 -27.950 1.00 91.19 167 ARG A C 1
ATOM 1297 O O . ARG A 1 167 ? 26.944 -2.572 -28.231 1.00 91.19 167 ARG A O 1
ATOM 1304 N N . ILE A 1 168 ? 29.090 -1.947 -28.292 1.00 90.31 168 ILE A N 1
ATOM 1305 C CA . ILE A 1 168 ? 29.547 -3.145 -28.977 1.00 90.31 168 ILE A CA 1
ATOM 1306 C C . ILE A 1 168 ? 29.557 -4.319 -28.011 1.00 90.31 168 ILE A C 1
ATOM 1308 O O . ILE A 1 168 ? 29.961 -4.195 -26.851 1.00 90.31 168 ILE A O 1
ATOM 1312 N N . ARG A 1 169 ? 29.128 -5.482 -28.506 1.00 87.19 169 ARG A N 1
ATOM 1313 C CA . ARG A 1 169 ? 29.280 -6.742 -27.785 1.00 87.19 169 ARG A CA 1
ATOM 1314 C C . ARG A 1 169 ? 30.750 -6.938 -27.383 1.00 87.19 169 ARG A C 1
ATOM 1316 O O . ARG A 1 169 ? 31.613 -6.974 -28.261 1.00 87.19 169 ARG A O 1
ATOM 1323 N N . PRO A 1 170 ? 31.052 -7.130 -26.088 1.00 82.06 170 PRO A N 1
ATOM 1324 C CA . PRO A 1 170 ? 32.417 -7.379 -25.643 1.00 82.06 170 PRO A CA 1
ATOM 1325 C C . PRO A 1 170 ? 33.056 -8.536 -26.423 1.00 82.06 170 PRO A C 1
ATOM 1327 O O 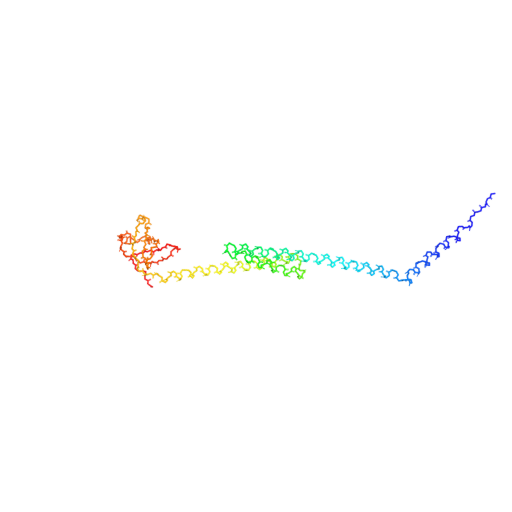. PRO A 1 170 ? 32.485 -9.623 -26.504 1.00 82.06 170 PRO A O 1
ATOM 1330 N N . GLY A 1 171 ? 34.228 -8.289 -27.013 1.00 79.75 171 GLY A N 1
ATOM 1331 C CA . GLY A 1 171 ? 34.957 -9.265 -27.830 1.00 79.75 171 GLY A CA 1
ATOM 1332 C C . GLY A 1 171 ? 34.634 -9.257 -29.331 1.00 79.75 171 GLY A C 1
ATOM 1333 O O . GLY A 1 171 ? 35.308 -9.960 -30.081 1.00 79.75 171 GLY A O 1
ATOM 1334 N N . ASP A 1 172 ? 33.673 -8.455 -29.802 1.00 82.38 172 ASP A N 1
ATOM 1335 C CA . ASP A 1 172 ? 33.374 -8.309 -31.235 1.00 82.38 172 ASP A CA 1
ATOM 1336 C C . ASP A 1 172 ? 34.290 -7.260 -31.891 1.00 82.38 172 ASP A C 1
ATOM 1338 O O . ASP A 1 172 ? 33.926 -6.108 -32.127 1.00 82.38 172 ASP A O 1
ATOM 1342 N N . VAL A 1 173 ? 35.529 -7.675 -32.171 1.00 80.56 173 VAL A N 1
ATOM 1343 C CA . VAL A 1 173 ? 36.570 -6.818 -32.770 1.00 80.56 173 VAL A CA 1
ATOM 1344 C C . VAL A 1 173 ? 36.173 -6.334 -34.171 1.00 80.56 173 VAL A C 1
ATOM 1346 O O . VAL A 1 173 ? 36.552 -5.236 -34.578 1.00 80.56 173 VAL A O 1
ATOM 1349 N N . ALA A 1 174 ? 35.379 -7.127 -34.898 1.00 81.81 174 ALA A N 1
ATOM 1350 C CA . ALA A 1 174 ? 34.893 -6.769 -36.224 1.00 81.81 174 ALA A CA 1
ATOM 1351 C C . ALA A 1 174 ? 33.894 -5.608 -36.160 1.00 81.81 174 ALA A C 1
ATOM 1353 O O . ALA A 1 174 ? 33.972 -4.702 -36.987 1.00 81.81 174 ALA A O 1
ATOM 1354 N N . ALA A 1 175 ? 33.016 -5.583 -35.153 1.00 82.44 175 ALA A N 1
ATOM 1355 C CA . ALA A 1 175 ? 32.120 -4.453 -34.924 1.00 82.44 175 ALA A CA 1
ATOM 1356 C C . ALA A 1 175 ? 32.891 -3.170 -34.569 1.00 82.44 175 ALA A C 1
ATOM 1358 O O . ALA A 1 175 ? 32.530 -2.090 -35.033 1.00 82.44 175 ALA A O 1
ATOM 1359 N N . SER A 1 176 ? 33.988 -3.279 -33.810 1.00 81.69 176 SER A N 1
ATOM 1360 C CA . SER A 1 176 ? 34.804 -2.121 -33.406 1.00 81.69 176 SER A CA 1
ATOM 1361 C C . SER A 1 176 ? 35.600 -1.479 -34.545 1.00 81.69 176 SER A C 1
ATOM 1363 O O . SER A 1 176 ? 36.057 -0.340 -34.418 1.00 81.69 176 SER A O 1
ATOM 1365 N N . ALA A 1 177 ? 35.763 -2.199 -35.657 1.00 83.06 177 ALA A N 1
ATOM 1366 C CA . ALA A 1 177 ? 36.399 -1.705 -36.875 1.00 83.06 177 ALA A CA 1
ATOM 1367 C C . ALA A 1 177 ? 35.418 -0.973 -37.816 1.00 83.06 177 ALA A C 1
ATOM 1369 O O . ALA A 1 177 ? 35.845 -0.395 -38.817 1.00 83.06 177 ALA A O 1
ATOM 1370 N N . VAL A 1 178 ? 34.112 -0.988 -37.520 1.00 84.69 178 VAL A N 1
ATOM 1371 C CA . VAL A 1 178 ? 33.085 -0.368 -38.366 1.00 84.69 178 VAL A CA 1
ATOM 1372 C C . VAL A 1 178 ? 33.071 1.152 -38.173 1.00 84.69 178 VAL A C 1
ATOM 1374 O O . VAL A 1 178 ? 32.778 1.671 -37.098 1.00 84.69 178 VAL A O 1
ATOM 1377 N N . GLY A 1 179 ? 33.379 1.889 -39.240 1.00 84.56 179 GLY A N 1
ATOM 1378 C CA . GLY A 1 179 ? 33.344 3.352 -39.243 1.00 84.56 179 GLY A CA 1
ATOM 1379 C C . GLY A 1 179 ? 31.926 3.938 -39.217 1.00 84.56 179 GLY A C 1
ATOM 1380 O O . GLY A 1 179 ? 30.928 3.236 -39.387 1.00 84.56 179 GLY A O 1
ATOM 1381 N N . VAL A 1 180 ? 31.842 5.260 -39.043 1.00 88.00 180 VAL A N 1
ATOM 1382 C CA . VAL A 1 180 ? 30.583 6.015 -39.175 1.00 88.00 180 VAL A CA 1
ATOM 1383 C C . VAL A 1 180 ? 29.962 5.759 -40.554 1.00 88.00 180 VAL A C 1
ATOM 1385 O O . VAL A 1 180 ? 30.658 5.772 -41.566 1.00 88.00 180 VAL A O 1
ATOM 1388 N N . GLY A 1 181 ? 28.655 5.502 -40.591 1.00 86.44 181 GLY A N 1
ATOM 1389 C CA . GLY A 1 181 ? 27.918 5.089 -41.789 1.00 86.44 181 GLY A CA 1
ATOM 1390 C C . GLY A 1 181 ? 27.931 3.579 -42.053 1.00 86.44 181 GLY A C 1
ATOM 1391 O O . GLY A 1 181 ? 27.198 3.109 -42.921 1.00 86.44 181 GLY A O 1
ATOM 1392 N N . GLY A 1 182 ? 28.721 2.805 -41.304 1.00 87.25 182 GLY A N 1
ATOM 1393 C CA . GLY A 1 182 ? 28.718 1.350 -41.385 1.00 87.25 182 GLY A CA 1
ATOM 1394 C C . GLY A 1 182 ? 27.480 0.722 -40.743 1.00 87.25 182 GLY A C 1
ATOM 1395 O O . GLY A 1 182 ? 26.749 1.371 -39.995 1.00 87.25 182 GLY A O 1
ATOM 1396 N N . THR A 1 183 ? 27.220 -0.546 -41.061 1.00 89.06 183 THR A N 1
ATOM 1397 C CA . THR A 1 183 ? 26.032 -1.273 -40.588 1.00 89.06 183 THR A CA 1
ATOM 1398 C C . THR A 1 183 ? 26.413 -2.297 -39.525 1.00 89.06 183 THR A C 1
ATOM 1400 O O . THR A 1 183 ? 27.375 -3.040 -39.701 1.00 89.06 183 THR A O 1
ATOM 1403 N N . LEU A 1 184 ? 25.641 -2.341 -38.442 1.00 90.94 184 LEU A N 1
ATOM 1404 C CA . LEU A 1 184 ? 25.720 -3.335 -37.371 1.00 90.94 184 LEU A CA 1
ATOM 1405 C C . LEU A 1 184 ? 24.335 -3.947 -37.139 1.00 90.94 184 LEU A C 1
ATOM 1407 O O . LEU A 1 184 ? 23.332 -3.436 -37.637 1.00 90.94 184 LEU A O 1
ATOM 1411 N N . HIS A 1 185 ? 24.266 -5.031 -36.375 1.00 90.31 185 HIS A N 1
ATOM 1412 C CA . HIS A 1 185 ? 23.012 -5.691 -36.017 1.00 90.31 185 HIS A CA 1
ATOM 1413 C C . HIS A 1 185 ? 22.722 -5.560 -34.525 1.00 90.31 185 HIS A C 1
ATOM 1415 O O . HIS A 1 185 ? 23.629 -5.701 -33.705 1.00 90.31 185 HIS A O 1
ATOM 1421 N N . ILE A 1 186 ? 21.454 -5.323 -34.176 1.00 88.94 186 ILE A N 1
ATOM 1422 C CA . ILE A 1 186 ? 20.988 -5.331 -32.783 1.00 88.94 186 ILE A CA 1
ATOM 1423 C C . ILE A 1 186 ? 21.041 -6.772 -32.273 1.00 88.94 186 ILE A C 1
ATOM 1425 O O . ILE A 1 186 ? 20.439 -7.666 -32.865 1.00 88.94 186 ILE A O 1
ATOM 1429 N N . LEU A 1 187 ? 21.778 -7.004 -31.193 1.00 86.44 187 LEU A N 1
ATOM 1430 C CA . LEU A 1 187 ? 21.926 -8.314 -30.560 1.00 86.44 187 LEU A CA 1
ATOM 1431 C C . LEU A 1 187 ? 21.058 -8.467 -29.320 1.00 86.44 187 LEU A C 1
ATOM 1433 O O . LEU A 1 187 ? 20.560 -9.556 -29.058 1.00 86.44 187 LEU A O 1
ATOM 1437 N N . ALA A 1 188 ? 20.929 -7.392 -28.551 1.00 82.62 188 ALA A N 1
ATOM 1438 C CA . ALA A 1 188 ? 20.124 -7.325 -27.344 1.00 82.62 188 ALA A CA 1
ATOM 1439 C C . ALA A 1 188 ? 19.904 -5.855 -26.970 1.00 82.62 188 ALA A C 1
ATOM 1441 O O . ALA A 1 188 ? 20.582 -4.962 -27.485 1.00 82.62 188 ALA A O 1
ATOM 1442 N N . GLN A 1 189 ? 19.002 -5.608 -26.030 1.00 83.00 189 GLN A N 1
ATOM 1443 C CA . GLN A 1 189 ? 18.802 -4.301 -25.420 1.00 83.00 189 GLN A CA 1
ATOM 1444 C C . GLN A 1 189 ? 19.072 -4.406 -23.918 1.00 83.00 189 GLN A C 1
ATOM 1446 O O . GLN A 1 189 ? 18.472 -5.229 -23.238 1.00 83.00 189 GLN A O 1
ATOM 1451 N N . ASP A 1 190 ? 19.978 -3.572 -23.412 1.00 77.44 190 ASP A N 1
ATOM 1452 C CA . ASP A 1 190 ? 20.317 -3.452 -21.994 1.00 77.44 190 ASP A CA 1
ATOM 1453 C C . ASP A 1 190 ? 19.757 -2.120 -21.468 1.00 77.44 190 ASP A C 1
ATOM 1455 O O . ASP A 1 190 ? 20.356 -1.046 -21.600 1.00 77.44 190 ASP A O 1
ATOM 1459 N N . GLY A 1 191 ? 18.520 -2.168 -20.966 1.00 77.62 191 GLY A N 1
ATOM 1460 C CA . GLY A 1 191 ? 17.777 -0.985 -20.532 1.00 77.62 191 GLY A CA 1
ATOM 1461 C C . GLY A 1 191 ? 17.500 -0.006 -21.680 1.00 77.62 191 GLY A C 1
ATOM 1462 O O . GLY A 1 191 ? 16.644 -0.254 -22.528 1.00 77.62 191 GLY A O 1
ATOM 1463 N N . GLN A 1 192 ? 18.192 1.137 -21.677 1.00 80.44 192 GLN A N 1
ATOM 1464 C CA . GLN A 1 192 ? 18.095 2.177 -22.717 1.00 80.44 192 GLN A CA 1
ATOM 1465 C C . GLN A 1 192 ? 19.239 2.115 -23.745 1.00 80.44 192 GLN A C 1
ATOM 1467 O O . GLN A 1 192 ? 19.243 2.894 -24.693 1.00 80.44 192 GLN A O 1
ATOM 1472 N N . CYS A 1 193 ? 20.210 1.213 -23.561 1.00 83.19 193 CYS A N 1
ATOM 1473 C CA . CYS A 1 193 ? 21.369 1.065 -24.436 1.00 83.19 193 CYS A CA 1
ATOM 1474 C C . CYS A 1 193 ? 21.241 -0.211 -25.271 1.00 83.19 193 CYS A C 1
ATOM 1476 O O . CYS A 1 193 ? 20.892 -1.275 -24.756 1.00 83.19 193 CYS A O 1
ATOM 1478 N N . TRP A 1 194 ? 21.532 -0.134 -26.564 1.00 86.69 194 TRP A N 1
ATOM 1479 C CA . TRP A 1 194 ? 21.501 -1.311 -27.430 1.00 86.69 194 TRP A CA 1
ATOM 1480 C C . TRP A 1 194 ? 22.847 -2.003 -27.502 1.00 86.69 194 TRP A C 1
ATOM 1482 O O . TRP A 1 194 ? 23.879 -1.372 -27.694 1.00 86.69 194 TRP A O 1
ATOM 1492 N N . VAL A 1 195 ? 22.842 -3.326 -27.416 1.00 88.81 195 VAL A N 1
ATOM 1493 C CA . VAL A 1 195 ? 24.025 -4.136 -27.681 1.00 88.81 195 VAL A CA 1
ATOM 1494 C C . VAL A 1 195 ? 24.038 -4.467 -29.164 1.00 88.81 195 VAL A C 1
ATOM 1496 O O . VAL A 1 195 ? 23.125 -5.122 -29.663 1.00 88.81 195 VAL A O 1
ATOM 1499 N N . VAL A 1 196 ? 25.073 -4.024 -29.871 1.00 90.12 196 VAL A N 1
ATOM 1500 C CA . VAL A 1 196 ? 25.223 -4.218 -31.317 1.00 90.12 196 VAL A CA 1
ATOM 1501 C C . VAL A 1 196 ? 26.456 -5.057 -31.644 1.00 90.12 196 VAL A C 1
ATOM 1503 O O . VAL A 1 196 ? 27.432 -5.079 -30.889 1.00 90.12 196 VAL A O 1
ATOM 1506 N N . GLY A 1 197 ? 26.418 -5.762 -32.771 1.00 89.50 197 GLY A N 1
ATOM 1507 C CA . GLY A 1 197 ? 27.534 -6.578 -33.246 1.00 89.50 197 GLY A CA 1
ATOM 1508 C C . GLY A 1 197 ? 27.593 -6.698 -34.763 1.00 89.50 197 GLY A C 1
ATOM 1509 O O . GLY A 1 197 ? 26.691 -6.265 -35.484 1.00 89.50 197 GLY A O 1
ATOM 1510 N N . SER A 1 198 ? 28.690 -7.270 -35.244 1.00 85.19 198 SER A N 1
ATOM 1511 C CA . SER A 1 198 ? 28.991 -7.433 -36.669 1.00 85.19 198 SER A CA 1
ATOM 1512 C C . SER A 1 198 ? 28.186 -8.564 -37.309 1.00 85.19 198 SER A C 1
ATOM 1514 O O . SER A 1 198 ? 27.876 -8.517 -38.498 1.00 85.19 198 SER A O 1
ATOM 1516 N N . GLN A 1 199 ? 27.815 -9.571 -36.519 1.00 81.88 199 GLN A N 1
ATOM 1517 C CA . GLN A 1 199 ? 27.041 -10.718 -36.975 1.00 81.88 199 GLN A CA 1
ATOM 1518 C C . GLN A 1 199 ? 25.581 -10.589 -36.566 1.00 81.88 199 GLN A C 1
ATOM 1520 O O . GLN A 1 199 ? 25.268 -10.202 -35.444 1.00 81.88 199 GLN A O 1
ATOM 1525 N N . ARG A 1 200 ? 24.674 -10.982 -37.462 1.00 75.12 200 ARG A N 1
ATOM 1526 C CA . ARG A 1 200 ? 23.272 -11.180 -37.100 1.00 75.12 200 ARG A CA 1
ATOM 1527 C C . ARG A 1 200 ? 23.190 -12.299 -36.044 1.00 75.12 200 ARG A C 1
ATOM 1529 O O . ARG A 1 200 ? 23.808 -13.344 -36.262 1.00 75.12 200 ARG A O 1
ATOM 1536 N N . PRO A 1 201 ? 22.455 -12.117 -34.933 1.00 67.69 201 PRO A N 1
ATOM 1537 C CA . PRO A 1 201 ? 22.255 -13.192 -33.972 1.00 67.69 201 PRO A CA 1
ATOM 1538 C C . PRO A 1 201 ? 21.547 -14.351 -34.682 1.00 67.69 201 PRO A C 1
ATOM 1540 O O . PRO A 1 201 ? 20.592 -14.128 -35.431 1.00 67.69 201 PRO A O 1
ATOM 1543 N N . ALA A 1 202 ? 22.067 -15.569 -34.512 1.00 57.84 202 ALA A N 1
ATOM 1544 C CA . ALA A 1 202 ? 21.402 -16.769 -35.004 1.00 57.84 202 ALA A CA 1
ATOM 1545 C C . ALA A 1 202 ? 20.046 -16.885 -34.295 1.00 57.84 202 ALA A C 1
ATOM 1547 O O . ALA A 1 202 ? 19.992 -16.744 -33.074 1.00 57.84 202 ALA A O 1
ATOM 1548 N N . ALA A 1 203 ? 18.984 -17.042 -35.088 1.00 50.00 203 ALA A N 1
ATOM 1549 C CA . ALA A 1 203 ? 17.615 -17.207 -34.607 1.00 50.00 203 ALA A CA 1
ATOM 1550 C C . ALA A 1 203 ? 17.443 -18.506 -33.809 1.00 50.00 203 ALA A C 1
ATOM 1552 O O . ALA A 1 203 ? 18.154 -19.487 -34.135 1.00 50.00 203 ALA A O 1
#

Radius of gyration: 43.11 Å; chains: 1; bounding box: 82×28×138 Å

Secondary structure (DSSP, 8-state):
-----SSHHHHHHHHHHHHHHHHHHHHHTTHHHHHHHHHHHHHHHHHHHHHHHHHHHHHHHHHHHHHHHHHHHHHHT-SHHHHHHHHHHHHHHHHHTT--HHHHHHHHHHHHHHHHHHHHHHHHHHHHHHHHHHGGGTT-EEEEEEEEETTTTEEEEEETTEEEEEEEPTT-HHHHTPPTT-EEEEEEEETTEEEEESSPPP-

Sequence (203 aa):
MVGIRHWSSAVAIRRTLRRNQDILLDVRRGRTNTDTQSIQNDLKMNLSGRILEEIMQDYLVWTSLGFALVIIELMTGTFYLLVIGVGALVAALTAWLGVPFIGQVATAGLVAGIGTWWVHHWHIGHRADGDQANAIDTGQAVTVASWGNQADGVLRVKYRGTEWDARIRPGDVAASAVGVGGTLHILAQDGQCWVVGSQRPAA

Foldseek 3Di:
DDDDDDPPPVVVVVVVVVVVVVVVVCVVVVVVVVVVVVVVVVVVVVVVVVLVVQLVVLLVVLLVQLVVLVVVCVVVVDQLSNQLSVLSNVLSVCSNVVHPPVVSVVSSCVSSVVSVVVVVVVVVVVVVVVQVVQCVQAQPKWFFAAAPDLVQQWTWTDDPRDIATEGEDPPQVVSSPADGRGIWGFHGDDDRYTYTHRDRPDD